Protein AF-A0A8S9GI37-F1 (afdb_monomer_lite)

Radius of gyration: 27.86 Å; chains: 1; bounding box: 77×36×111 Å

Sequence (260 aa):
MAPNIQPLIPFIAFFGVFTSLVLAKTDSQDVSALNDAYKSMNSPSKLNGWSSSGGDPCGDSWDGITCKGSSVTQIKVSGRGLSGSLGYQLANLKSLTYLDVSKNNLNGNLPYQLPENLVYLDGSENDFNGNVPYSVSQMNDLTYLQNLGVGYNAPECADPSAYTLKSDVYSFGVVMLELLTGRMPYDSDRPKAEQSLVRWAKPKLKDMETLEEMVDPGLCGLYAPESVSAFADIVSICVMSEPGLRPPVSNVVEALKRLV

pLDDT: mean 86.29, std 13.49, range [40.69, 98.69]

Organism: Brassica cretica (NCBI:txid69181)

Structure (mmCIF, N/CA/C/O backbone):
data_AF-A0A8S9GI37-F1
#
_entry.id   AF-A0A8S9GI37-F1
#
loop_
_atom_site.group_PDB
_atom_site.id
_atom_site.type_symbol
_atom_site.label_atom_id
_atom_site.label_alt_id
_atom_site.label_comp_id
_atom_site.label_asym_id
_atom_site.label_entity_id
_atom_site.label_seq_id
_atom_site.pdbx_PDB_ins_code
_atom_site.Cartn_x
_atom_site.Cartn_y
_atom_site.Cartn_z
_atom_site.occupancy
_atom_site.B_iso_or_equiv
_atom_site.auth_seq_id
_atom_site.auth_comp_id
_atom_site.auth_asym_id
_atom_site.auth_atom_id
_atom_site.pdbx_PDB_model_num
ATOM 1 N N . MET A 1 1 ? 48.958 19.528 -83.242 1.00 41.66 1 MET A N 1
ATOM 2 C CA . MET A 1 1 ? 48.914 19.474 -81.765 1.00 41.66 1 MET A CA 1
ATOM 3 C C . MET A 1 1 ? 47.509 19.855 -81.332 1.00 41.66 1 MET A C 1
ATOM 5 O O . MET A 1 1 ? 47.143 21.008 -81.490 1.00 41.66 1 MET A O 1
ATOM 9 N N . ALA A 1 2 ? 46.714 18.889 -80.881 1.00 40.69 2 ALA A N 1
ATOM 10 C CA . ALA A 1 2 ? 45.419 19.117 -80.237 1.00 40.69 2 ALA A CA 1
ATOM 11 C C . ALA A 1 2 ? 45.531 18.585 -78.796 1.00 40.69 2 ALA A C 1
ATOM 13 O O . ALA A 1 2 ? 46.152 17.531 -78.624 1.00 40.69 2 ALA A O 1
ATOM 14 N N . PRO A 1 3 ? 45.031 19.291 -77.765 1.00 48.88 3 PRO A N 1
ATOM 15 C CA . PRO A 1 3 ? 45.180 18.839 -76.392 1.00 48.88 3 PRO A CA 1
ATOM 16 C C . PRO A 1 3 ? 44.164 17.739 -76.069 1.00 48.88 3 PRO A C 1
ATOM 18 O O . PRO A 1 3 ? 43.005 17.778 -76.475 1.00 48.88 3 PRO A O 1
ATOM 21 N N . ASN A 1 4 ? 44.655 16.744 -75.340 1.00 42.81 4 ASN A N 1
ATOM 22 C CA . ASN A 1 4 ? 43.942 15.573 -74.860 1.00 42.81 4 ASN A CA 1
ATOM 23 C C . ASN A 1 4 ? 43.105 15.971 -73.629 1.00 42.81 4 ASN A C 1
ATOM 25 O O . ASN A 1 4 ? 43.674 16.387 -72.621 1.00 42.81 4 ASN A O 1
ATOM 29 N N . ILE A 1 5 ? 41.774 15.888 -73.712 1.00 53.41 5 ILE A N 1
ATOM 30 C CA . ILE A 1 5 ? 40.866 16.137 -72.582 1.00 53.41 5 ILE A CA 1
ATOM 31 C C . ILE A 1 5 ? 40.344 14.776 -72.113 1.00 53.41 5 ILE A C 1
ATOM 33 O O . ILE A 1 5 ? 39.518 14.162 -72.786 1.00 53.41 5 ILE A O 1
ATOM 37 N N . GLN A 1 6 ? 40.829 14.290 -70.968 1.00 51.88 6 GLN A N 1
ATOM 38 C CA . GLN A 1 6 ? 40.215 13.149 -70.279 1.00 51.88 6 GLN A CA 1
ATOM 39 C C . GLN A 1 6 ? 38.928 13.602 -69.568 1.00 51.88 6 GLN A C 1
ATOM 41 O O . GLN A 1 6 ? 38.946 14.646 -68.910 1.00 51.88 6 GLN A O 1
ATOM 46 N N . PRO A 1 7 ? 37.823 12.838 -69.634 1.00 49.16 7 PRO A N 1
ATOM 47 C CA . PRO A 1 7 ? 36.635 13.146 -68.856 1.00 49.16 7 PRO A CA 1
ATOM 48 C C . PRO A 1 7 ? 36.837 12.698 -67.401 1.00 49.16 7 PRO A C 1
ATOM 50 O O . PRO A 1 7 ? 37.136 11.537 -67.123 1.00 49.16 7 PRO A O 1
ATOM 53 N N . LEU A 1 8 ? 36.662 13.628 -66.463 1.00 52.38 8 LEU A N 1
ATOM 54 C CA . LEU A 1 8 ? 36.519 13.335 -65.037 1.00 52.38 8 LEU A CA 1
ATOM 55 C C . LEU A 1 8 ? 35.159 12.658 -64.813 1.00 52.38 8 LEU A C 1
ATOM 57 O O . LEU A 1 8 ? 34.117 13.289 -64.978 1.00 52.38 8 LEU A O 1
ATOM 61 N N . ILE A 1 9 ? 35.163 11.376 -64.447 1.00 55.88 9 ILE A N 1
ATOM 62 C CA . ILE A 1 9 ? 33.965 10.670 -63.975 1.00 55.88 9 ILE A CA 1
ATOM 63 C C . ILE A 1 9 ? 33.692 11.142 -62.537 1.00 55.88 9 ILE A C 1
ATOM 65 O O . ILE A 1 9 ? 34.570 10.972 -61.686 1.00 55.88 9 ILE A O 1
ATOM 69 N N . PRO A 1 10 ? 32.520 11.719 -62.213 1.00 50.12 10 PRO A N 1
ATOM 70 C CA . PRO A 1 10 ? 32.206 12.055 -60.835 1.00 50.12 10 PRO A CA 1
ATOM 71 C C . PRO A 1 10 ? 31.893 10.761 -60.076 1.00 50.12 10 PRO A C 1
ATOM 73 O O . PRO A 1 10 ? 30.918 10.069 -60.368 1.00 50.12 10 PRO A O 1
ATOM 76 N N . PHE A 1 11 ? 32.725 10.425 -59.090 1.00 53.53 11 PHE A N 1
ATOM 77 C CA . PHE A 1 11 ? 32.394 9.424 -58.078 1.00 53.53 11 PHE A CA 1
ATOM 78 C C . PHE A 1 11 ? 31.250 9.978 -57.218 1.00 53.53 11 PHE A C 1
ATOM 80 O O . PHE A 1 11 ? 31.473 10.723 -56.267 1.00 53.53 11 PHE A O 1
ATOM 87 N N . ILE A 1 12 ? 30.007 9.643 -57.563 1.00 61.94 12 ILE A N 1
ATOM 88 C CA . ILE A 1 12 ? 28.866 9.875 -56.677 1.00 61.94 12 ILE A CA 1
ATOM 89 C C . ILE A 1 12 ? 28.929 8.794 -55.595 1.00 61.94 12 ILE A C 1
ATOM 91 O O . ILE A 1 12 ? 28.513 7.656 -55.806 1.00 61.94 12 ILE A O 1
ATOM 95 N N . ALA A 1 13 ? 29.496 9.138 -54.438 1.00 58.31 13 ALA A N 1
ATOM 96 C CA . ALA A 1 13 ? 29.418 8.307 -53.246 1.00 58.31 13 ALA A CA 1
ATOM 97 C C . ALA A 1 13 ? 27.976 8.346 -52.719 1.00 58.31 13 ALA A C 1
ATOM 99 O O . ALA A 1 13 ? 27.543 9.330 -52.121 1.00 58.31 13 ALA A O 1
ATOM 100 N N . PHE A 1 14 ? 27.216 7.281 -52.969 1.00 53.50 14 PHE A N 1
ATOM 101 C CA . PHE A 1 14 ? 25.889 7.101 -52.391 1.00 53.50 14 PHE A CA 1
ATOM 102 C C . PHE A 1 14 ? 26.063 6.724 -50.912 1.00 53.50 14 PHE A C 1
ATOM 104 O O . PHE A 1 14 ? 26.218 5.552 -50.571 1.00 53.50 14 PHE A O 1
ATOM 111 N N . PHE A 1 15 ? 26.092 7.719 -50.022 1.00 57.38 15 PHE A N 1
ATOM 112 C CA . PHE A 1 15 ? 25.959 7.482 -48.584 1.00 57.38 15 PHE A CA 1
ATOM 113 C C . PHE A 1 15 ? 24.512 7.063 -48.309 1.00 57.38 15 PHE A C 1
ATOM 115 O O . PHE A 1 15 ? 23.646 7.885 -48.019 1.00 57.38 15 PHE A O 1
ATOM 122 N N . GLY A 1 16 ? 24.236 5.767 -48.452 1.00 56.97 16 GLY A N 1
ATOM 123 C CA . GLY A 1 16 ? 23.005 5.178 -47.949 1.00 56.97 16 GLY A CA 1
ATOM 124 C C . GLY A 1 16 ? 22.978 5.343 -46.435 1.00 56.97 16 GLY A C 1
ATOM 125 O O . GLY A 1 16 ? 23.713 4.662 -45.723 1.00 56.97 16 GLY A O 1
ATOM 126 N N . VAL A 1 17 ? 22.151 6.262 -45.937 1.00 59.75 17 VAL A N 1
ATOM 127 C CA . VAL A 1 17 ? 21.817 6.315 -44.515 1.00 59.75 17 VAL A CA 1
ATOM 128 C C . VAL A 1 17 ? 20.948 5.091 -44.238 1.00 59.75 17 VAL A C 1
ATOM 130 O O . VAL A 1 17 ? 19.737 5.112 -44.441 1.00 59.75 17 VAL A O 1
ATOM 133 N N . PHE A 1 18 ? 21.574 3.993 -43.816 1.00 52.00 18 PHE A N 1
ATOM 134 C CA . PHE A 1 18 ? 20.861 2.896 -43.175 1.00 52.00 18 PHE A CA 1
ATOM 135 C C . PHE A 1 18 ? 20.389 3.406 -41.813 1.00 52.00 18 PHE A C 1
ATOM 137 O O . PHE A 1 18 ? 21.076 3.253 -40.807 1.00 52.00 18 PHE A O 1
ATOM 144 N N . THR A 1 19 ? 19.221 4.046 -41.764 1.00 53.03 19 THR A N 1
ATOM 145 C CA . THR A 1 19 ? 18.502 4.172 -40.499 1.00 53.03 19 THR A CA 1
ATOM 146 C C . THR A 1 19 ? 18.005 2.775 -40.158 1.00 53.03 19 THR A C 1
ATOM 148 O O . THR A 1 19 ? 16.965 2.339 -40.655 1.00 53.03 19 THR A O 1
ATOM 151 N N . SER A 1 20 ? 18.766 2.026 -39.362 1.00 55.38 20 SER A N 1
ATOM 152 C CA . SER A 1 20 ? 18.218 0.858 -38.686 1.00 55.38 20 SER A CA 1
ATOM 153 C C . SER A 1 20 ? 17.064 1.357 -37.819 1.00 55.38 20 SER A C 1
ATOM 155 O O . SER A 1 20 ? 17.289 2.014 -36.803 1.00 55.38 20 SER A O 1
ATOM 157 N N . LEU A 1 21 ? 15.828 1.105 -38.252 1.00 54.00 21 LEU A N 1
ATOM 158 C CA . LEU A 1 21 ? 14.656 1.231 -37.398 1.00 54.00 21 LEU A CA 1
ATOM 159 C C . LEU A 1 21 ? 14.813 0.180 -36.301 1.00 54.00 21 LEU A C 1
ATOM 161 O O . LEU A 1 21 ? 14.501 -0.992 -36.500 1.00 54.00 21 LEU A O 1
ATOM 165 N N . VAL A 1 22 ? 15.369 0.592 -35.165 1.00 59.69 22 VAL A N 1
ATOM 166 C CA . VAL A 1 22 ? 15.309 -0.197 -33.940 1.00 59.69 22 VAL A CA 1
ATOM 167 C C . VAL A 1 22 ? 13.863 -0.090 -33.473 1.00 59.69 22 VAL A C 1
ATOM 169 O O . VAL A 1 22 ? 13.461 0.933 -32.922 1.00 59.69 22 VAL A O 1
ATOM 172 N N . LEU A 1 23 ? 13.039 -1.091 -33.792 1.00 69.12 23 LEU A N 1
ATOM 173 C CA . LEU A 1 23 ? 11.717 -1.186 -33.183 1.00 69.12 23 LEU A CA 1
ATOM 174 C C . LEU A 1 23 ? 11.910 -1.485 -31.698 1.00 69.12 23 LEU A C 1
ATOM 176 O O . LEU A 1 23 ? 12.546 -2.480 -31.354 1.00 69.12 23 LEU A O 1
ATOM 180 N N . ALA A 1 24 ? 11.351 -0.630 -30.842 1.00 79.56 24 ALA A N 1
ATOM 181 C CA . ALA A 1 24 ? 11.254 -0.918 -29.420 1.00 79.56 24 ALA A CA 1
ATOM 182 C C . ALA A 1 24 ? 10.387 -2.168 -29.232 1.00 79.56 24 ALA A C 1
ATOM 184 O O . ALA A 1 24 ? 9.292 -2.271 -29.790 1.00 79.56 24 ALA A O 1
ATOM 185 N N . LYS A 1 25 ? 10.899 -3.133 -28.474 1.00 91.94 25 LYS A N 1
ATOM 186 C CA . LYS A 1 25 ? 10.200 -4.372 -28.145 1.00 91.94 25 LYS A CA 1
ATOM 187 C C . LYS A 1 25 ? 9.084 -4.129 -27.134 1.00 91.94 25 LYS A C 1
ATOM 189 O O . LYS A 1 25 ? 8.073 -4.821 -27.190 1.00 91.94 25 LYS A O 1
ATOM 194 N N . THR A 1 26 ? 9.275 -3.193 -2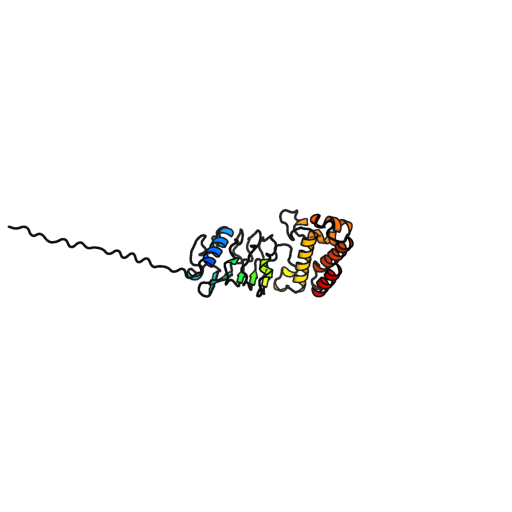6.211 1.00 96.75 26 THR A N 1
ATOM 195 C CA . THR A 1 26 ? 8.327 -2.888 -25.130 1.00 96.75 26 THR A CA 1
ATOM 196 C C . THR A 1 26 ? 7.165 -2.020 -25.607 1.00 96.75 26 THR A C 1
ATOM 198 O O . THR A 1 26 ? 7.355 -1.110 -26.414 1.00 96.75 26 THR A O 1
ATOM 201 N N . ASP A 1 27 ? 5.966 -2.265 -25.074 1.00 96.94 27 ASP A N 1
ATOM 202 C CA . ASP A 1 27 ? 4.802 -1.408 -25.303 1.00 96.94 27 ASP A CA 1
ATOM 203 C C . ASP A 1 27 ? 5.047 0.029 -24.811 1.00 96.94 27 ASP A C 1
ATOM 205 O O . ASP A 1 27 ? 5.578 0.263 -23.726 1.00 96.94 27 ASP A O 1
ATOM 209 N N . SER A 1 28 ? 4.634 1.015 -25.608 1.00 96.38 28 SER A N 1
ATOM 210 C CA . SER A 1 28 ? 4.850 2.433 -25.298 1.00 96.38 28 SER A CA 1
ATOM 211 C C . SER A 1 28 ? 4.199 2.903 -23.988 1.00 96.38 28 SER A C 1
ATOM 213 O O . SER A 1 28 ? 4.738 3.799 -23.335 1.00 96.38 28 SER A O 1
ATOM 215 N N . GLN A 1 29 ? 3.071 2.309 -23.580 1.00 97.31 29 GLN A N 1
ATOM 216 C CA . GLN A 1 29 ? 2.411 2.634 -22.314 1.00 97.31 29 GLN A CA 1
ATOM 217 C C . GLN A 1 29 ? 3.220 2.116 -21.126 1.00 97.31 29 GLN A C 1
ATOM 219 O O . GLN A 1 29 ? 3.383 2.839 -20.140 1.00 97.31 29 GLN A O 1
ATOM 224 N N . ASP A 1 30 ? 3.799 0.920 -21.257 1.00 98.19 30 ASP A N 1
ATOM 225 C CA . ASP A 1 30 ? 4.681 0.343 -20.245 1.00 98.19 30 ASP A CA 1
ATOM 226 C C . ASP A 1 30 ? 5.967 1.168 -20.102 1.00 98.19 30 ASP A C 1
ATOM 228 O O . ASP A 1 30 ? 6.392 1.470 -18.984 1.00 98.19 30 ASP A O 1
ATOM 232 N N . VAL A 1 31 ? 6.548 1.611 -21.226 1.00 98.06 31 VAL A N 1
ATOM 233 C CA . VAL A 1 31 ? 7.710 2.518 -21.234 1.00 98.06 31 VAL A CA 1
ATOM 234 C C . VAL A 1 31 ? 7.383 3.822 -20.504 1.00 98.06 31 VAL A C 1
ATOM 236 O O . VAL A 1 31 ? 8.133 4.231 -19.618 1.00 98.06 31 VAL A O 1
ATOM 239 N N . SER A 1 32 ? 6.250 4.459 -20.824 1.00 97.88 32 SER A N 1
ATOM 240 C CA . SER A 1 32 ? 5.831 5.710 -20.176 1.00 97.88 32 SER A CA 1
ATOM 241 C C . SER A 1 32 ? 5.634 5.536 -18.670 1.00 97.88 32 SER A C 1
ATOM 243 O O . SER A 1 32 ? 6.119 6.358 -17.889 1.00 97.88 32 SER A O 1
ATOM 245 N N . ALA A 1 33 ? 4.979 4.449 -18.252 1.00 98.25 33 ALA A N 1
ATOM 246 C CA . ALA A 1 33 ? 4.746 4.154 -16.843 1.00 98.25 33 ALA A CA 1
ATOM 247 C C . ALA A 1 33 ? 6.054 3.929 -16.072 1.00 98.25 33 ALA A C 1
ATOM 249 O O . ALA A 1 33 ? 6.226 4.466 -14.978 1.00 98.25 33 ALA A O 1
ATOM 250 N N . LEU A 1 34 ? 7.006 3.194 -16.653 1.00 98.38 34 LEU A N 1
ATOM 251 C CA . LEU A 1 34 ? 8.319 2.982 -16.043 1.00 98.38 34 LEU A CA 1
ATOM 252 C C . LEU A 1 34 ? 9.176 4.255 -16.039 1.00 98.38 34 LEU A C 1
ATOM 254 O O . LEU A 1 34 ? 9.892 4.496 -15.068 1.00 98.38 34 LEU A O 1
ATOM 258 N N . ASN A 1 35 ? 9.087 5.105 -17.068 1.00 98.31 35 ASN A N 1
ATOM 259 C CA . ASN A 1 35 ? 9.754 6.408 -17.065 1.00 98.31 35 ASN A CA 1
ATOM 260 C C . ASN A 1 35 ? 9.204 7.324 -15.958 1.00 98.31 35 ASN A C 1
ATOM 262 O O . ASN A 1 35 ? 9.982 8.029 -15.312 1.00 98.31 35 ASN A O 1
ATOM 266 N N . ASP A 1 36 ? 7.882 7.348 -15.759 1.00 98.38 36 ASP A N 1
ATOM 267 C CA . ASP A 1 36 ? 7.228 8.086 -14.671 1.00 98.38 36 ASP A CA 1
ATOM 268 C C . ASP A 1 36 ? 7.707 7.577 -13.307 1.00 98.38 36 ASP A C 1
ATOM 270 O O . ASP A 1 36 ? 8.262 8.351 -12.528 1.00 98.38 36 ASP A O 1
ATOM 274 N N . ALA A 1 37 ? 7.632 6.262 -13.079 1.00 97.81 37 ALA A N 1
ATOM 275 C CA . ALA A 1 37 ? 8.113 5.634 -11.853 1.00 97.81 37 ALA A CA 1
ATOM 276 C C . ALA A 1 37 ? 9.600 5.937 -11.592 1.00 97.81 37 ALA A C 1
ATOM 278 O O . ALA A 1 37 ? 9.974 6.292 -10.475 1.00 97.81 37 ALA A O 1
ATOM 279 N N . TYR A 1 38 ? 10.459 5.873 -12.618 1.00 98.44 38 TYR A N 1
ATOM 280 C CA . TYR A 1 38 ? 11.879 6.215 -12.490 1.00 98.44 38 TYR A CA 1
ATOM 281 C C . TYR A 1 38 ? 12.087 7.651 -12.003 1.00 98.44 38 TYR A C 1
ATOM 283 O O . TYR A 1 38 ? 12.869 7.897 -11.084 1.00 98.44 38 TYR A O 1
ATOM 291 N N . LYS A 1 39 ? 11.372 8.605 -12.613 1.00 98.19 39 LYS A N 1
ATOM 292 C CA . LYS A 1 39 ? 11.434 10.024 -12.247 1.00 98.19 39 LYS A CA 1
ATOM 293 C C . LYS A 1 39 ? 10.940 10.241 -10.818 1.00 98.19 39 LYS A C 1
ATOM 295 O O . LYS A 1 39 ? 11.617 10.921 -10.050 1.00 98.19 39 LYS A O 1
ATOM 300 N N . SER A 1 40 ? 9.823 9.619 -10.449 1.00 97.94 40 SER A N 1
ATOM 301 C CA . SER A 1 40 ? 9.224 9.703 -9.114 1.00 97.94 40 SER A CA 1
ATOM 302 C C . SER A 1 40 ? 10.075 9.073 -8.012 1.00 97.94 40 SER A C 1
ATOM 304 O O . SER A 1 40 ? 10.057 9.565 -6.882 1.00 97.94 40 SER A O 1
ATOM 306 N N . MET A 1 41 ? 10.887 8.066 -8.343 1.00 97.50 41 MET A N 1
ATOM 307 C CA . MET A 1 41 ? 11.888 7.478 -7.444 1.00 97.50 41 MET A CA 1
ATOM 308 C C . MET A 1 41 ? 13.201 8.287 -7.378 1.00 97.50 41 MET A C 1
ATOM 310 O O . MET A 1 41 ? 14.247 7.769 -6.983 1.00 97.50 41 MET A O 1
ATOM 314 N N . ASN A 1 42 ? 13.170 9.559 -7.792 1.00 97.50 42 ASN A N 1
ATOM 315 C CA . ASN A 1 42 ? 14.321 10.461 -7.870 1.00 97.50 42 ASN A CA 1
ATOM 316 C C . ASN A 1 42 ? 15.432 9.991 -8.825 1.00 97.50 42 ASN A C 1
ATOM 318 O O . ASN A 1 42 ? 16.609 10.253 -8.581 1.00 97.50 42 ASN A O 1
ATOM 322 N N . SER A 1 43 ? 15.069 9.322 -9.927 1.00 97.38 43 SER A N 1
ATOM 323 C CA . SER A 1 43 ? 15.998 8.840 -10.968 1.00 97.38 43 SER A CA 1
ATOM 324 C C . SER A 1 43 ? 17.221 8.101 -10.391 1.00 97.38 43 SER A C 1
ATOM 326 O O . SER A 1 43 ? 18.364 8.533 -10.572 1.00 97.38 43 SER A O 1
ATOM 328 N N . PRO A 1 44 ? 17.000 7.018 -9.628 1.00 96.94 44 PRO A N 1
ATOM 329 C CA . PRO A 1 44 ? 18.033 6.414 -8.803 1.00 96.94 44 PRO A CA 1
ATOM 330 C C . PRO A 1 44 ? 19.065 5.676 -9.660 1.00 96.94 44 PRO A C 1
ATOM 332 O O . PRO A 1 44 ? 18.736 4.743 -10.386 1.00 96.94 44 PRO A O 1
ATOM 335 N N . SER A 1 45 ? 20.348 5.996 -9.471 1.00 95.06 45 SER A N 1
ATOM 336 C CA . SER A 1 45 ? 21.463 5.363 -10.199 1.00 95.06 45 SER A CA 1
ATOM 337 C C . SER A 1 45 ? 21.617 3.854 -9.965 1.00 95.06 45 SER A C 1
ATOM 339 O O . SER A 1 45 ? 22.355 3.200 -10.693 1.00 95.06 45 SER A O 1
ATOM 341 N N . LYS A 1 46 ? 20.940 3.291 -8.954 1.00 94.38 46 LYS A N 1
ATOM 342 C CA . LYS A 1 46 ? 20.956 1.850 -8.658 1.00 94.38 46 LYS A CA 1
ATOM 343 C C . LYS A 1 46 ? 20.106 1.026 -9.632 1.00 94.38 46 LYS A C 1
ATOM 345 O O . LYS A 1 46 ? 20.299 -0.181 -9.701 1.00 94.38 46 LYS A O 1
ATOM 350 N N . LEU A 1 47 ? 19.161 1.647 -10.345 1.00 96.56 47 LEU A N 1
ATOM 351 C CA . LEU A 1 47 ? 18.302 0.968 -11.318 1.00 96.56 47 LEU A CA 1
ATOM 352 C C . LEU A 1 47 ? 18.952 1.015 -12.704 1.00 96.56 47 LEU A C 1
ATOM 354 O O . LEU A 1 47 ? 18.676 1.892 -13.520 1.00 96.56 47 LEU A O 1
ATOM 358 N N . ASN A 1 48 ? 19.856 0.071 -12.959 1.00 95.31 48 ASN A N 1
ATOM 359 C CA . ASN A 1 48 ? 20.607 0.031 -14.212 1.00 95.31 48 ASN A CA 1
ATOM 360 C C . ASN A 1 48 ? 19.679 -0.145 -15.425 1.00 95.31 48 ASN A C 1
ATOM 362 O O . ASN A 1 48 ? 18.762 -0.967 -15.419 1.00 95.31 48 ASN A O 1
ATOM 366 N N . GLY A 1 49 ? 19.940 0.628 -16.478 1.00 95.75 49 GLY A N 1
ATOM 367 C CA . GLY A 1 49 ? 19.162 0.619 -17.720 1.00 95.75 49 GLY A CA 1
ATOM 368 C C . GLY A 1 49 ? 17.913 1.499 -17.688 1.00 95.75 49 GLY A C 1
ATOM 369 O O . GLY A 1 49 ? 17.458 1.912 -18.749 1.00 95.75 49 GLY A O 1
ATOM 370 N N . TRP A 1 50 ? 17.399 1.861 -16.509 1.00 97.81 50 TRP A N 1
ATOM 371 C CA . TRP A 1 50 ? 16.217 2.711 -16.417 1.00 97.81 50 TRP A CA 1
ATOM 372 C C . TRP A 1 50 ? 16.497 4.121 -16.951 1.00 97.81 50 TRP A C 1
ATOM 374 O O . TRP A 1 50 ? 17.561 4.702 -16.729 1.00 97.81 50 TRP A O 1
ATOM 384 N N . SER A 1 51 ? 15.510 4.684 -17.648 1.00 96.88 51 SER A N 1
ATOM 385 C CA . SER A 1 51 ? 15.570 6.020 -18.243 1.00 96.88 51 SER A CA 1
ATOM 386 C C . SER A 1 51 ? 14.398 6.884 -17.785 1.00 96.88 51 SER A C 1
ATOM 388 O O . SER A 1 51 ? 13.297 6.394 -17.529 1.00 96.88 51 SER A O 1
ATOM 390 N N . SER A 1 52 ? 14.615 8.199 -17.724 1.00 97.12 52 SER A N 1
ATOM 391 C CA . SER A 1 52 ? 13.567 9.193 -17.460 1.00 97.12 52 SER A CA 1
ATOM 392 C C . SER A 1 52 ? 12.717 9.513 -18.698 1.00 97.12 52 SER A C 1
ATOM 394 O O . SER A 1 52 ? 11.688 10.185 -18.580 1.00 97.12 52 SER A O 1
ATOM 396 N N . SER A 1 53 ? 13.131 9.051 -19.880 1.00 96.44 53 SER A N 1
ATOM 397 C CA . SER A 1 53 ? 12.399 9.200 -21.139 1.00 96.44 53 SER A CA 1
ATOM 398 C C . SER A 1 53 ? 12.813 8.123 -22.143 1.00 96.44 53 SER A C 1
ATOM 400 O O . SER A 1 53 ? 14.005 7.950 -22.412 1.00 96.44 53 SER A O 1
ATOM 402 N N . GLY A 1 54 ? 11.835 7.416 -22.710 1.00 95.06 54 GLY A N 1
ATOM 403 C CA . GLY A 1 54 ? 12.050 6.378 -23.716 1.00 95.06 54 GLY A CA 1
ATOM 404 C C . GLY A 1 54 ? 12.807 5.158 -23.183 1.00 95.06 54 GLY A C 1
ATOM 405 O O . GLY A 1 54 ? 12.743 4.841 -21.992 1.00 95.06 54 GLY A O 1
ATOM 406 N N . GLY A 1 55 ? 13.538 4.504 -24.090 1.00 94.88 55 GLY A N 1
ATOM 407 C CA . GLY A 1 55 ? 14.233 3.233 -23.863 1.00 94.88 55 GLY A CA 1
ATOM 408 C C . GLY A 1 55 ? 13.358 2.016 -24.167 1.00 94.88 55 GLY A C 1
ATOM 409 O O . GLY A 1 55 ? 12.195 2.160 -24.547 1.00 94.88 55 GLY A O 1
ATOM 410 N N . ASP A 1 56 ? 13.929 0.822 -24.017 1.00 96.81 56 ASP A N 1
ATOM 411 C CA . ASP A 1 56 ? 13.232 -0.435 -24.278 1.00 96.81 56 ASP A CA 1
ATOM 412 C C . ASP A 1 56 ? 13.372 -1.405 -23.087 1.00 96.81 56 ASP A C 1
ATOM 414 O O . ASP A 1 56 ? 14.228 -2.284 -23.114 1.00 96.81 56 ASP A O 1
ATOM 418 N N . PRO A 1 57 ? 12.548 -1.289 -22.028 1.00 97.19 57 PRO A N 1
ATOM 419 C CA . PRO A 1 57 ? 12.654 -2.103 -20.814 1.00 97.19 57 PRO A CA 1
ATOM 420 C C . PRO A 1 57 ? 12.820 -3.616 -21.035 1.00 97.19 57 PRO A C 1
ATOM 422 O O . PRO A 1 57 ? 13.634 -4.261 -20.372 1.00 97.19 57 PRO A O 1
ATOM 425 N N . CYS A 1 58 ? 12.088 -4.181 -21.994 1.00 96.62 58 CYS A N 1
ATOM 426 C CA . CYS A 1 58 ? 12.107 -5.595 -22.365 1.00 96.62 58 CYS A CA 1
ATOM 427 C C . CYS A 1 58 ? 13.197 -5.974 -23.381 1.00 96.62 58 CYS A C 1
ATOM 429 O O . CYS A 1 58 ? 13.508 -7.165 -23.520 1.00 96.62 58 CYS A O 1
ATOM 431 N N . GLY A 1 59 ? 13.698 -5.013 -24.162 1.00 95.44 59 GLY A N 1
ATOM 432 C CA . GLY A 1 59 ? 14.772 -5.209 -25.143 1.00 95.44 59 GLY A CA 1
ATOM 433 C C . GLY A 1 59 ? 16.157 -5.011 -24.530 1.00 95.44 59 GLY A C 1
ATOM 434 O O . GLY A 1 59 ? 17.031 -5.860 -24.688 1.00 95.44 59 GLY A O 1
ATOM 435 N N . ASP A 1 60 ? 16.303 -3.952 -23.740 1.00 95.19 60 ASP A N 1
ATOM 436 C CA . ASP A 1 60 ? 17.528 -3.538 -23.053 1.00 95.19 60 ASP A CA 1
ATOM 437 C C . ASP A 1 60 ? 17.697 -4.211 -21.681 1.00 95.19 60 ASP A C 1
ATOM 439 O O . ASP A 1 60 ? 18.701 -3.996 -21.006 1.00 95.19 60 ASP A O 1
ATOM 443 N N . SER A 1 61 ? 16.734 -5.045 -21.267 1.00 93.88 61 SER A N 1
ATOM 444 C CA . SER A 1 61 ? 16.763 -5.809 -20.010 1.00 93.88 61 SER A CA 1
ATOM 445 C C . SER A 1 61 ? 16.963 -4.922 -18.778 1.00 93.88 61 SER A C 1
ATOM 447 O O . SER A 1 61 ? 17.917 -5.093 -18.016 1.00 93.88 61 SER A O 1
ATOM 449 N N . TRP A 1 62 ? 16.063 -3.955 -18.590 1.00 97.69 62 TRP A N 1
ATOM 450 C CA . TRP A 1 62 ? 16.117 -3.047 -17.443 1.00 97.69 62 TRP A CA 1
ATOM 451 C C . TRP A 1 62 ? 16.131 -3.813 -16.121 1.00 97.69 62 TRP A C 1
ATOM 453 O O . TRP A 1 62 ? 15.393 -4.783 -15.933 1.00 97.69 62 TRP A O 1
ATOM 463 N N . ASP A 1 63 ? 16.960 -3.357 -15.182 1.00 97.69 63 ASP A N 1
ATOM 464 C CA . ASP A 1 63 ? 17.169 -4.062 -13.922 1.00 97.69 63 ASP A CA 1
ATOM 465 C C . ASP A 1 63 ? 15.855 -4.237 -13.142 1.00 97.69 63 ASP A C 1
ATOM 467 O O . ASP A 1 63 ? 15.157 -3.272 -12.821 1.00 97.69 63 ASP A O 1
ATOM 471 N N . GLY A 1 64 ? 15.530 -5.485 -12.804 1.00 97.81 64 GLY A N 1
ATOM 472 C CA . GLY A 1 64 ? 14.305 -5.845 -12.095 1.00 97.81 64 GLY A CA 1
ATOM 473 C C . GLY A 1 64 ? 13.040 -5.906 -12.955 1.00 97.81 64 GLY A C 1
ATOM 474 O O . GLY A 1 64 ? 11.974 -6.139 -12.393 1.00 97.81 64 GLY A O 1
ATOM 475 N N . ILE A 1 65 ? 13.120 -5.723 -14.276 1.00 98.50 65 ILE A N 1
ATOM 476 C CA . ILE A 1 65 ? 11.970 -5.817 -15.185 1.00 98.50 65 ILE A CA 1
ATOM 477 C C . ILE A 1 65 ? 11.923 -7.200 -15.842 1.00 98.50 65 ILE A C 1
ATOM 479 O O . ILE A 1 65 ? 12.906 -7.672 -16.405 1.00 98.50 65 ILE A O 1
ATOM 483 N N . THR A 1 66 ? 10.761 -7.855 -15.798 1.00 98.38 66 THR A N 1
ATOM 484 C CA . THR A 1 66 ? 10.498 -9.100 -16.540 1.00 98.38 66 THR A CA 1
ATOM 485 C C . THR A 1 66 ? 9.320 -8.916 -17.481 1.00 98.38 66 THR A C 1
ATOM 487 O O . THR A 1 66 ? 8.263 -8.425 -17.075 1.00 98.38 66 THR A O 1
ATOM 490 N N . CYS A 1 67 ? 9.471 -9.369 -18.724 1.00 97.94 67 CYS A N 1
ATOM 491 C CA . CYS A 1 67 ? 8.468 -9.197 -19.770 1.00 97.94 67 CYS A CA 1
ATOM 492 C C . CYS A 1 67 ? 7.993 -10.516 -20.377 1.00 97.94 67 CYS A C 1
ATOM 494 O O . CYS A 1 67 ? 8.748 -11.485 -20.476 1.00 97.94 67 CYS A O 1
ATOM 496 N N . LYS A 1 68 ? 6.760 -10.505 -20.890 1.00 97.25 68 LYS A N 1
ATOM 497 C CA . LYS A 1 68 ? 6.206 -11.542 -21.765 1.00 97.25 68 LYS A CA 1
ATOM 498 C C . LYS A 1 68 ? 5.818 -10.895 -23.092 1.00 97.25 68 LYS A C 1
ATOM 500 O O . LYS A 1 68 ? 4.851 -10.144 -23.166 1.00 97.25 68 LYS A O 1
ATOM 505 N N . GLY A 1 69 ? 6.576 -11.187 -24.149 1.00 95.19 69 GLY A N 1
ATOM 506 C CA . GLY A 1 69 ? 6.430 -10.474 -25.420 1.00 95.19 69 GLY A CA 1
ATOM 507 C C . GLY A 1 69 ? 6.853 -9.010 -25.273 1.00 95.19 69 GLY A C 1
ATOM 508 O O . GLY A 1 69 ? 7.988 -8.752 -24.868 1.00 95.19 69 GLY A O 1
ATOM 509 N N . SER A 1 70 ? 5.945 -8.089 -25.600 1.00 96.31 70 SER A N 1
ATOM 510 C CA . SER A 1 70 ? 6.130 -6.638 -25.467 1.00 96.31 70 SER A CA 1
ATOM 511 C C . SER A 1 70 ? 5.663 -6.065 -24.127 1.00 96.31 70 SER A C 1
ATOM 513 O O . SER A 1 70 ? 5.899 -4.890 -23.868 1.00 96.31 70 SER A O 1
ATOM 515 N N . SER A 1 71 ? 5.004 -6.863 -23.281 1.00 98.06 71 SER A N 1
ATOM 516 C CA . SER A 1 71 ? 4.425 -6.371 -22.031 1.00 98.06 71 SER A CA 1
ATOM 517 C C . SER A 1 71 ? 5.299 -6.666 -20.818 1.00 98.06 71 SER A C 1
ATOM 519 O O . SER A 1 71 ? 5.803 -7.784 -20.659 1.00 98.06 71 SER A O 1
ATOM 521 N N . VAL A 1 72 ? 5.397 -5.694 -19.918 1.00 98.50 72 VAL A N 1
ATOM 522 C CA . VAL A 1 72 ? 5.983 -5.830 -18.585 1.00 98.50 72 VAL A CA 1
ATOM 523 C C . VAL A 1 72 ? 5.026 -6.622 -17.698 1.00 98.50 72 VAL A C 1
ATOM 525 O O . VAL A 1 72 ? 3.841 -6.323 -17.590 1.00 98.50 72 VAL A O 1
ATOM 528 N N . THR A 1 73 ? 5.554 -7.665 -17.064 1.00 98.50 73 THR A N 1
ATOM 529 C CA . THR A 1 73 ? 4.781 -8.611 -16.238 1.00 98.50 73 THR A CA 1
ATOM 530 C C . THR A 1 73 ? 5.255 -8.663 -14.794 1.00 98.50 73 THR A C 1
ATOM 532 O O . THR A 1 73 ? 4.455 -8.945 -13.901 1.00 98.50 73 THR A O 1
ATOM 535 N N . GLN A 1 74 ? 6.529 -8.339 -14.543 1.00 98.69 74 GLN A N 1
ATOM 536 C CA . GLN A 1 74 ? 7.062 -8.215 -13.190 1.00 98.69 74 GLN A CA 1
ATOM 537 C C . GLN A 1 74 ? 7.982 -7.007 -13.051 1.00 98.69 74 GLN A C 1
ATOM 539 O O . GLN A 1 74 ? 8.789 -6.727 -13.942 1.00 98.69 74 GLN A O 1
ATOM 544 N N . ILE A 1 75 ? 7.886 -6.357 -11.893 1.00 98.50 75 ILE A N 1
ATOM 545 C CA . ILE A 1 75 ? 8.820 -5.349 -11.398 1.00 98.50 75 ILE A CA 1
ATOM 546 C C . ILE A 1 75 ? 9.324 -5.836 -10.039 1.00 98.50 75 ILE A C 1
ATOM 548 O O . ILE A 1 75 ? 8.542 -5.979 -9.101 1.00 98.50 75 ILE A O 1
ATOM 552 N N . LYS A 1 76 ? 10.629 -6.088 -9.934 1.00 98.25 76 LYS A N 1
ATOM 553 C CA . LYS A 1 76 ? 11.298 -6.532 -8.708 1.00 98.25 76 LYS A CA 1
ATOM 554 C C . LYS A 1 76 ? 12.518 -5.666 -8.424 1.00 98.25 76 LYS A C 1
ATOM 556 O O . LYS A 1 76 ? 13.596 -5.863 -8.992 1.00 98.25 76 LYS A O 1
ATOM 561 N N . VAL A 1 77 ? 12.334 -4.698 -7.533 1.00 97.94 77 VAL A N 1
ATOM 562 C CA . VAL A 1 77 ? 13.333 -3.672 -7.198 1.00 97.94 77 VAL A CA 1
ATOM 563 C C . VAL A 1 77 ? 13.573 -3.544 -5.689 1.00 97.94 77 VAL A C 1
ATOM 565 O O . VAL A 1 77 ? 14.038 -2.512 -5.200 1.00 97.94 77 VAL A O 1
ATOM 568 N N . SER A 1 78 ? 13.269 -4.610 -4.949 1.00 96.38 78 SER A N 1
ATOM 569 C CA . SER A 1 78 ? 13.404 -4.687 -3.496 1.00 96.38 78 SER A CA 1
ATOM 570 C C . SER A 1 78 ? 14.842 -4.474 -3.007 1.00 96.38 78 SER A C 1
ATOM 572 O O . SER A 1 78 ? 15.775 -4.987 -3.630 1.00 96.38 78 SER A O 1
ATOM 574 N N . GLY A 1 79 ? 15.042 -3.828 -1.855 1.00 94.88 79 GLY A N 1
ATOM 575 C CA . GLY A 1 79 ? 16.348 -3.820 -1.175 1.00 94.88 79 GLY A CA 1
ATOM 576 C C . GLY A 1 79 ? 17.413 -2.923 -1.813 1.00 94.88 79 GLY A C 1
ATOM 577 O O . GLY A 1 79 ? 18.605 -3.170 -1.639 1.00 94.88 79 GLY A O 1
ATOM 578 N N . ARG A 1 80 ? 17.017 -1.907 -2.589 1.00 96.94 80 ARG A N 1
ATOM 579 C CA . ARG A 1 80 ? 17.934 -1.056 -3.378 1.00 96.94 80 ARG A CA 1
ATOM 580 C C . ARG A 1 80 ? 18.130 0.345 -2.791 1.00 96.94 80 ARG A C 1
ATOM 582 O O . ARG A 1 80 ? 18.814 1.180 -3.390 1.00 96.94 80 ARG A O 1
ATOM 589 N N . GLY A 1 81 ? 17.549 0.619 -1.621 1.00 95.31 81 GLY A N 1
ATOM 590 C CA . GLY A 1 81 ? 17.582 1.935 -0.985 1.00 95.31 81 GLY A CA 1
ATOM 591 C C . GLY A 1 81 ? 17.039 3.033 -1.904 1.00 95.31 81 GLY A C 1
ATOM 592 O O . GLY A 1 81 ? 17.653 4.101 -2.015 1.00 95.31 81 GLY A O 1
ATOM 593 N N . LEU A 1 82 ? 15.960 2.729 -2.634 1.00 97.12 82 LEU A N 1
ATOM 594 C CA . LEU A 1 82 ? 15.216 3.685 -3.462 1.00 97.12 82 LEU A CA 1
ATOM 595 C C . LEU A 1 82 ? 14.496 4.694 -2.558 1.00 97.12 82 LEU A C 1
ATOM 597 O O . LEU A 1 82 ? 14.218 4.379 -1.407 1.00 97.12 82 LEU A O 1
ATOM 601 N N . SER A 1 83 ? 14.220 5.902 -3.045 1.00 95.94 83 SER A N 1
ATOM 602 C CA . SER A 1 83 ? 13.515 6.945 -2.285 1.00 95.94 83 SER A CA 1
ATOM 603 C C . SER A 1 83 ? 12.599 7.758 -3.193 1.00 95.94 83 SER A C 1
ATOM 605 O O . SER A 1 83 ? 12.711 7.667 -4.411 1.00 95.94 83 SER A O 1
ATOM 607 N N . GLY A 1 84 ? 11.708 8.569 -2.624 1.00 95.38 84 GLY A N 1
ATOM 608 C CA . GLY A 1 84 ? 10.660 9.253 -3.391 1.00 95.38 84 GLY A CA 1
ATOM 609 C C . GLY A 1 84 ? 9.388 8.413 -3.440 1.00 95.38 84 GLY A C 1
ATOM 610 O O . GLY A 1 84 ? 9.080 7.736 -2.466 1.00 95.38 84 GLY A O 1
ATOM 611 N N . SER A 1 85 ? 8.656 8.441 -4.553 1.00 94.06 85 SER A N 1
ATOM 612 C CA . SER A 1 85 ? 7.356 7.763 -4.696 1.00 94.06 85 SER A CA 1
ATOM 613 C C . SER A 1 85 ? 7.307 6.849 -5.925 1.00 94.06 85 SER A C 1
ATOM 615 O O . SER A 1 85 ? 8.224 6.836 -6.743 1.00 94.06 85 SER A O 1
ATOM 617 N N . LEU A 1 86 ? 6.221 6.084 -6.069 1.00 93.00 86 LEU A N 1
ATOM 618 C CA . LEU A 1 86 ? 6.034 5.119 -7.161 1.00 93.00 86 LEU A CA 1
ATOM 619 C C . LEU A 1 86 ? 5.555 5.726 -8.494 1.00 93.00 86 LEU A C 1
ATOM 621 O O . LEU A 1 86 ? 5.474 5.007 -9.489 1.00 93.00 86 LEU A O 1
ATOM 625 N N . GLY A 1 87 ? 5.247 7.025 -8.531 1.00 93.75 87 GLY A N 1
ATOM 626 C CA . GLY A 1 87 ? 4.621 7.671 -9.692 1.00 93.75 87 GLY A CA 1
ATOM 627 C C . GLY A 1 87 ? 3.117 7.417 -9.770 1.00 93.75 87 GLY A C 1
ATOM 628 O O . GLY A 1 87 ? 2.543 6.760 -8.911 1.00 93.75 87 GLY A O 1
ATOM 629 N N . TYR A 1 88 ? 2.444 7.973 -10.771 1.00 94.06 88 TYR A N 1
ATOM 630 C CA . TYR A 1 88 ? 0.979 7.904 -10.899 1.00 94.06 88 TYR A CA 1
ATOM 631 C C . TYR A 1 88 ? 0.522 7.067 -12.098 1.00 94.06 88 TYR A C 1
ATOM 633 O O . TYR A 1 88 ? -0.664 6.770 -12.216 1.00 94.06 88 TYR A O 1
ATOM 641 N N . GLN A 1 89 ? 1.443 6.659 -12.977 1.00 96.19 89 GLN A N 1
ATOM 642 C CA . GLN A 1 89 ? 1.113 5.931 -14.207 1.00 96.19 89 GLN A CA 1
ATOM 643 C C . GLN A 1 89 ? 1.170 4.400 -14.093 1.00 96.19 89 GLN A C 1
ATOM 645 O O . GLN A 1 89 ? 0.974 3.718 -15.097 1.00 96.19 89 GLN A O 1
ATOM 650 N N . LEU A 1 90 ? 1.401 3.826 -12.904 1.00 94.94 90 LEU A N 1
ATOM 651 C CA . LEU A 1 90 ? 1.531 2.366 -12.751 1.00 94.94 90 LEU A CA 1
ATOM 652 C C . LEU A 1 90 ? 0.294 1.581 -13.222 1.00 94.94 90 LEU A C 1
ATOM 654 O O . LEU A 1 90 ? 0.437 0.451 -13.682 1.00 94.94 90 LEU A O 1
ATOM 658 N N . ALA A 1 91 ? -0.902 2.175 -13.180 1.00 95.25 91 ALA A N 1
ATOM 659 C CA . ALA A 1 91 ? -2.130 1.564 -13.697 1.00 95.25 91 ALA A CA 1
ATOM 660 C C . ALA A 1 91 ? -2.111 1.263 -15.210 1.00 95.25 91 ALA A C 1
ATOM 662 O O . ALA A 1 91 ? -2.946 0.490 -15.691 1.00 95.25 91 ALA A O 1
ATOM 663 N N . ASN A 1 92 ? -1.180 1.865 -15.959 1.00 96.69 92 ASN A N 1
ATOM 664 C CA . ASN A 1 92 ? -1.005 1.618 -17.390 1.00 96.69 92 ASN A CA 1
ATOM 665 C C . ASN A 1 92 ? -0.317 0.279 -17.678 1.00 96.69 92 ASN A C 1
ATOM 667 O O . ASN A 1 92 ? -0.435 -0.221 -18.790 1.00 96.69 92 ASN A O 1
ATOM 671 N N . LEU A 1 93 ? 0.352 -0.325 -16.689 1.00 97.56 93 LEU A N 1
ATOM 672 C CA . LEU A 1 93 ? 1.027 -1.614 -16.831 1.00 97.56 93 LEU A CA 1
ATOM 673 C C . LEU A 1 93 ? 0.002 -2.759 -16.803 1.00 97.56 93 LEU A C 1
ATOM 675 O O . LEU A 1 93 ? -0.116 -3.497 -15.824 1.00 97.56 93 LEU A O 1
ATOM 679 N N . LYS A 1 94 ? -0.783 -2.892 -17.877 1.00 96.44 94 LYS A N 1
ATOM 680 C CA . LYS A 1 94 ? -1.961 -3.776 -17.935 1.00 96.44 94 LYS A CA 1
ATOM 681 C C . LYS A 1 94 ? -1.646 -5.256 -17.764 1.00 96.44 94 LYS A C 1
ATOM 683 O O . LYS A 1 94 ? -2.509 -6.003 -17.320 1.00 96.44 94 LYS A O 1
ATOM 688 N N . SER A 1 95 ? -0.425 -5.677 -18.066 1.00 98.00 95 SER A N 1
ATOM 689 C CA . SER A 1 95 ? 0.004 -7.072 -17.919 1.00 98.00 95 SER A CA 1
ATOM 690 C C . SER A 1 95 ? 0.793 -7.333 -16.633 1.00 98.00 95 SER A C 1
ATOM 692 O O . SER A 1 95 ? 1.288 -8.447 -16.452 1.00 98.00 95 SER A O 1
ATOM 694 N N . LEU A 1 96 ? 0.950 -6.336 -15.753 1.00 98.12 96 LEU A N 1
ATOM 695 C CA . LEU A 1 96 ? 1.740 -6.479 -14.535 1.00 98.12 96 LEU A CA 1
ATOM 696 C C . LEU A 1 96 ? 1.002 -7.335 -13.509 1.00 98.12 96 LEU A C 1
ATOM 698 O O . LEU A 1 96 ? -0.058 -6.954 -13.020 1.00 98.12 96 LEU A O 1
ATOM 702 N N . THR A 1 97 ? 1.613 -8.459 -13.143 1.00 97.81 97 THR A N 1
ATOM 703 C CA . THR A 1 97 ? 1.070 -9.389 -12.145 1.00 97.81 97 THR A CA 1
ATOM 704 C C . THR A 1 97 ? 1.885 -9.412 -10.855 1.00 97.81 97 THR A C 1
ATOM 706 O O . THR A 1 97 ? 1.391 -9.882 -9.834 1.00 97.81 97 THR A O 1
ATOM 709 N N . TYR A 1 98 ? 3.135 -8.938 -10.883 1.00 97.94 98 TYR A N 1
ATOM 710 C CA . TYR A 1 98 ? 4.054 -8.987 -9.744 1.00 97.94 98 TYR A CA 1
ATOM 711 C C . TYR A 1 98 ? 4.765 -7.645 -9.559 1.00 97.94 98 TYR A C 1
ATOM 713 O O . TYR A 1 98 ? 5.529 -7.219 -10.430 1.00 97.94 98 TYR A O 1
ATOM 721 N N . LEU A 1 99 ? 4.547 -6.998 -8.416 1.00 96.69 99 LEU A N 1
ATOM 722 C CA . LEU A 1 99 ? 5.210 -5.755 -8.034 1.00 96.69 99 LEU A CA 1
ATOM 723 C C . LEU A 1 99 ? 5.834 -5.902 -6.645 1.00 96.69 99 LEU A C 1
ATOM 725 O O . LEU A 1 99 ? 5.123 -6.019 -5.653 1.00 96.69 99 LEU A O 1
ATOM 729 N N . ASP A 1 100 ? 7.162 -5.869 -6.588 1.00 95.88 100 ASP A N 1
ATOM 730 C CA . ASP A 1 100 ? 7.942 -5.929 -5.352 1.00 95.88 100 ASP A CA 1
ATOM 731 C C . ASP A 1 100 ? 8.914 -4.747 -5.282 1.00 95.88 100 ASP A C 1
ATOM 733 O O . ASP A 1 100 ? 9.926 -4.683 -5.992 1.00 95.88 100 ASP A O 1
ATOM 737 N N . VAL A 1 101 ? 8.568 -3.796 -4.419 1.00 95.38 101 VAL A N 1
ATOM 738 C CA . VAL A 1 101 ? 9.332 -2.577 -4.118 1.00 95.38 101 VAL A CA 1
ATOM 739 C C . VAL A 1 101 ? 9.770 -2.545 -2.652 1.00 95.38 101 VAL A C 1
ATOM 741 O O . VAL A 1 101 ? 10.183 -1.493 -2.157 1.00 95.38 101 VAL A O 1
ATOM 744 N N . SER A 1 102 ? 9.685 -3.683 -1.958 1.00 91.25 102 SER A N 1
ATOM 745 C CA . SER A 1 102 ? 9.939 -3.807 -0.522 1.00 91.25 102 SER A CA 1
ATOM 746 C C . SER A 1 102 ? 11.374 -3.435 -0.121 1.00 91.25 102 SER A C 1
ATOM 748 O O . SER A 1 102 ? 12.283 -3.406 -0.955 1.00 91.25 102 SER A O 1
ATOM 750 N N . LYS A 1 103 ? 11.626 -3.160 1.162 1.00 88.50 103 LYS A N 1
ATOM 751 C CA . LYS A 1 103 ? 12.984 -2.895 1.694 1.00 88.50 103 LYS A CA 1
ATOM 752 C C . LYS A 1 103 ? 13.669 -1.698 1.024 1.00 88.50 103 LYS A C 1
ATOM 754 O O . LYS A 1 103 ? 14.836 -1.761 0.627 1.00 88.50 103 LYS A O 1
ATOM 759 N N . ASN A 1 104 ? 12.933 -0.611 0.844 1.00 94.62 104 ASN A N 1
ATOM 760 C CA . ASN A 1 104 ? 13.434 0.642 0.286 1.00 94.62 104 ASN A CA 1
ATOM 761 C C . ASN A 1 104 ? 13.074 1.806 1.232 1.00 94.62 104 ASN A C 1
ATOM 763 O O . ASN A 1 104 ? 12.557 1.596 2.319 1.00 94.62 104 ASN A O 1
ATOM 767 N N . ASN A 1 105 ? 13.392 3.041 0.851 1.00 93.12 105 ASN A N 1
ATOM 768 C CA . ASN A 1 105 ? 13.026 4.259 1.586 1.00 93.12 105 ASN A CA 1
ATOM 769 C C . ASN A 1 105 ? 11.966 5.058 0.797 1.00 93.12 105 ASN A C 1
ATOM 771 O O . ASN A 1 105 ? 12.033 6.290 0.708 1.00 93.12 105 ASN A O 1
ATOM 775 N N . LEU A 1 106 ? 11.065 4.361 0.091 1.00 92.56 106 LEU A N 1
ATOM 776 C CA . LEU A 1 106 ? 9.974 4.996 -0.652 1.00 92.56 106 LEU A CA 1
ATOM 777 C C . LEU A 1 106 ? 8.953 5.547 0.340 1.00 92.56 106 LEU A C 1
ATOM 779 O O . LEU A 1 106 ? 8.684 4.922 1.357 1.00 92.56 106 LEU A O 1
ATOM 783 N N . ASN A 1 107 ? 8.388 6.711 0.048 1.00 87.62 107 ASN A N 1
ATOM 784 C CA . ASN A 1 107 ? 7.507 7.441 0.947 1.00 87.62 107 ASN A CA 1
ATOM 785 C C . ASN A 1 107 ? 6.281 8.007 0.220 1.00 87.62 107 ASN A C 1
ATOM 787 O O . ASN A 1 107 ? 6.098 7.833 -0.989 1.00 87.62 107 ASN A O 1
ATOM 791 N N . GLY A 1 108 ? 5.427 8.678 0.992 1.00 83.31 108 GLY A N 1
ATOM 792 C CA . GLY A 1 108 ? 4.156 9.202 0.516 1.00 83.31 108 GLY A CA 1
ATOM 793 C C . GLY A 1 108 ? 3.101 8.106 0.380 1.00 83.31 108 GLY A C 1
ATOM 794 O O . GLY A 1 108 ? 3.173 7.047 1.010 1.00 83.31 108 GLY A O 1
ATOM 795 N N . ASN A 1 109 ? 2.108 8.369 -0.463 1.00 83.56 109 ASN A N 1
ATOM 796 C CA . ASN A 1 109 ? 0.992 7.457 -0.667 1.00 83.56 109 ASN A CA 1
ATOM 797 C C . ASN A 1 109 ? 1.307 6.446 -1.770 1.00 83.56 109 ASN A C 1
ATOM 799 O O . ASN A 1 109 ? 1.968 6.76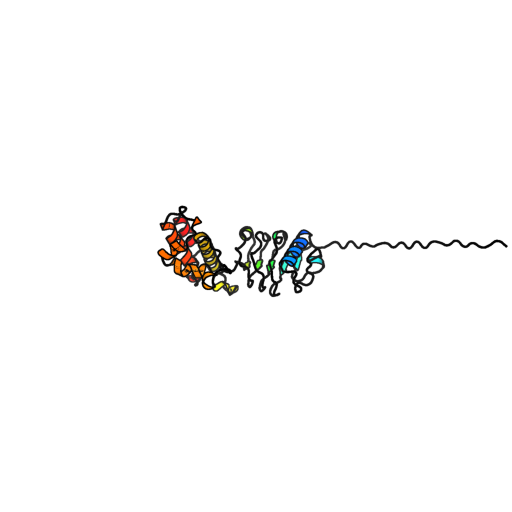6 -2.763 1.00 83.56 109 ASN A O 1
ATOM 803 N N . LEU A 1 110 ? 0.733 5.249 -1.646 1.00 84.50 110 LEU A N 1
ATOM 804 C CA . LEU A 1 110 ? 0.542 4.398 -2.811 1.00 84.50 110 LEU A CA 1
ATOM 805 C C . LEU A 1 110 ? -0.286 5.146 -3.877 1.00 84.50 110 LEU A C 1
ATOM 807 O O . LEU A 1 110 ? -1.199 5.902 -3.525 1.00 84.50 110 LEU A O 1
ATOM 811 N N . PRO A 1 111 ? -0.017 4.938 -5.177 1.00 87.56 111 PRO A N 1
ATOM 812 C CA . PRO A 1 111 ? -0.794 5.563 -6.243 1.00 87.56 111 PRO A CA 1
ATOM 813 C C . PRO A 1 111 ? -2.268 5.158 -6.155 1.00 87.56 111 PRO A C 1
ATOM 815 O O . PRO A 1 111 ? -2.580 3.990 -5.933 1.00 87.56 111 PRO A O 1
ATOM 818 N N . TYR A 1 112 ? -3.185 6.109 -6.365 1.00 80.56 112 TYR A N 1
ATOM 819 C CA . TYR A 1 112 ? -4.631 5.862 -6.243 1.00 80.56 112 TYR A CA 1
ATOM 820 C C . TYR A 1 112 ? -5.120 4.739 -7.176 1.00 80.56 112 TYR A C 1
ATOM 822 O O . TYR A 1 112 ? -6.009 3.959 -6.825 1.00 80.56 112 TYR A O 1
ATOM 830 N N . GLN A 1 113 ? -4.507 4.628 -8.356 1.00 88.00 113 GLN A N 1
ATOM 831 C CA . GLN A 1 113 ? -4.744 3.553 -9.311 1.00 88.00 113 GLN A CA 1
ATOM 832 C C . GLN A 1 113 ? -3.483 2.700 -9.443 1.00 88.00 113 GLN A C 1
ATOM 834 O O . GLN A 1 113 ? -2.469 3.135 -9.992 1.00 88.00 113 GLN A O 1
ATOM 839 N N . LEU A 1 114 ? -3.570 1.477 -8.935 1.00 91.31 114 LEU A N 1
ATOM 840 C CA . LEU A 1 114 ? -2.597 0.419 -9.161 1.00 91.31 114 LEU A CA 1
ATOM 841 C C . LEU A 1 114 ? -3.032 -0.457 -10.350 1.00 91.31 114 LEU A C 1
ATOM 843 O O . LEU A 1 114 ? -4.212 -0.449 -10.711 1.00 91.31 114 LEU A O 1
ATOM 847 N N . PRO A 1 115 ? -2.104 -1.201 -10.977 1.00 93.94 115 PRO A N 1
ATOM 848 C CA . PRO A 1 115 ? -2.454 -2.128 -12.046 1.00 93.94 115 PRO A CA 1
ATOM 849 C C . PRO A 1 115 ? -3.439 -3.202 -11.562 1.00 93.94 115 PRO A C 1
ATOM 851 O O . PRO A 1 115 ? -3.226 -3.854 -10.546 1.00 93.94 115 PRO A O 1
ATOM 854 N N . GLU A 1 116 ? -4.534 -3.369 -12.303 1.00 92.62 116 GLU A N 1
ATOM 855 C CA . GLU A 1 116 ? -5.710 -4.163 -11.904 1.00 92.62 116 GLU A CA 1
ATOM 856 C C . GLU A 1 116 ? -5.477 -5.681 -11.877 1.00 92.62 116 GLU A C 1
ATOM 858 O O . GLU A 1 116 ? -6.187 -6.403 -11.184 1.00 92.62 116 GLU A O 1
ATOM 863 N N . ASN A 1 117 ? -4.457 -6.157 -12.597 1.00 95.19 117 ASN A N 1
ATOM 864 C CA . ASN A 1 117 ? -4.140 -7.579 -12.754 1.00 95.19 117 ASN A CA 1
ATOM 865 C C . ASN A 1 117 ? -3.041 -8.063 -11.790 1.00 95.19 117 ASN A C 1
ATOM 867 O O . ASN A 1 117 ? -2.424 -9.107 -12.019 1.00 95.19 117 ASN A O 1
ATOM 871 N N . LEU A 1 118 ? -2.759 -7.301 -10.727 1.00 93.81 118 LEU A N 1
ATOM 872 C CA . LEU A 1 118 ? -1.773 -7.692 -9.725 1.00 93.81 118 LEU A CA 1
ATOM 873 C C . LEU A 1 118 ? -2.222 -8.950 -8.976 1.00 93.81 118 LEU A C 1
ATOM 875 O O . LEU A 1 118 ? -3.309 -9.015 -8.411 1.00 93.81 118 LEU A O 1
ATOM 879 N N . VAL A 1 119 ? -1.317 -9.923 -8.928 1.00 93.00 119 VAL A N 1
ATOM 880 C CA . VAL A 1 119 ? -1.436 -11.155 -8.139 1.00 93.00 119 VAL A CA 1
ATOM 881 C C . VAL A 1 119 ? -0.595 -11.051 -6.866 1.00 93.00 119 VAL A C 1
ATOM 883 O O . VAL A 1 119 ? -0.968 -11.598 -5.826 1.00 93.00 119 VAL A O 1
ATOM 886 N N . TYR A 1 120 ? 0.528 -10.331 -6.949 1.00 90.50 120 TYR A N 1
ATOM 887 C CA . TYR A 1 120 ? 1.476 -10.104 -5.865 1.00 90.50 120 TYR A CA 1
ATOM 888 C C . TYR A 1 120 ? 1.858 -8.623 -5.800 1.00 90.50 120 TYR A C 1
ATOM 890 O O . TYR A 1 120 ? 2.402 -8.078 -6.765 1.00 90.50 120 TYR A O 1
ATOM 898 N N . LEU A 1 121 ? 1.608 -7.995 -4.652 1.00 90.56 121 LEU A N 1
ATOM 899 C CA . LEU A 1 121 ? 2.021 -6.631 -4.346 1.00 90.56 121 LEU A CA 1
ATOM 900 C C . LEU A 1 121 ? 2.741 -6.580 -2.998 1.00 90.56 121 LEU A C 1
ATOM 902 O O . LEU A 1 121 ? 2.133 -6.809 -1.953 1.00 90.56 121 LEU A O 1
ATOM 906 N N . ASP A 1 122 ? 4.018 -6.212 -3.021 1.00 87.31 122 ASP A N 1
ATOM 907 C CA . ASP A 1 122 ? 4.833 -6.016 -1.827 1.00 87.31 122 ASP A CA 1
ATOM 908 C C . ASP A 1 122 ? 5.488 -4.636 -1.838 1.00 87.31 122 ASP A C 1
ATOM 910 O O . ASP A 1 122 ? 6.350 -4.327 -2.663 1.00 87.31 122 ASP A O 1
ATOM 914 N N . GLY A 1 123 ? 5.047 -3.788 -0.917 1.00 87.69 123 GLY A N 1
ATOM 915 C CA . GLY A 1 123 ? 5.658 -2.496 -0.632 1.00 87.69 123 GLY A CA 1
ATOM 916 C C . GLY A 1 123 ? 6.094 -2.372 0.821 1.00 87.69 123 GLY A C 1
ATOM 917 O O . GLY A 1 123 ? 6.316 -1.255 1.281 1.00 87.69 123 GLY A O 1
ATOM 918 N N . SER A 1 124 ? 6.219 -3.493 1.534 1.00 82.06 124 SER A N 1
ATOM 919 C CA . SER A 1 124 ? 6.641 -3.545 2.933 1.00 82.06 124 SER A CA 1
ATOM 920 C C . SER A 1 124 ? 8.047 -2.971 3.137 1.00 82.06 124 SER A C 1
ATOM 922 O O . SER A 1 124 ? 8.808 -2.783 2.186 1.00 82.06 124 SER A O 1
ATOM 924 N N . GLU A 1 125 ? 8.405 -2.671 4.387 1.00 79.06 125 GLU A N 1
ATOM 925 C CA . GLU A 1 125 ? 9.733 -2.134 4.730 1.00 79.06 125 GLU A CA 1
ATOM 926 C C . GLU A 1 125 ? 10.094 -0.890 3.880 1.00 79.06 125 GLU A C 1
ATOM 928 O O . GLU A 1 125 ? 11.167 -0.812 3.285 1.00 79.06 125 GLU A O 1
ATOM 933 N N . ASN A 1 126 ? 9.142 0.046 3.793 1.00 85.88 126 ASN A N 1
ATOM 934 C CA . ASN A 1 126 ? 9.241 1.388 3.210 1.00 85.88 126 ASN A CA 1
ATOM 935 C C . ASN A 1 126 ? 8.600 2.411 4.167 1.00 85.88 126 ASN A C 1
ATOM 937 O O . ASN A 1 126 ? 7.972 2.039 5.157 1.00 85.88 126 ASN A O 1
ATOM 941 N N . ASP A 1 127 ? 8.685 3.695 3.828 1.00 82.75 127 ASP A N 1
ATOM 942 C CA . ASP A 1 127 ? 8.102 4.824 4.560 1.00 82.75 127 ASP A CA 1
ATOM 943 C C . ASP A 1 127 ? 6.727 5.259 3.992 1.00 82.75 127 ASP A C 1
ATOM 945 O O . ASP A 1 127 ? 6.356 6.436 4.060 1.00 82.75 127 ASP A O 1
ATOM 949 N N . PHE A 1 128 ? 5.958 4.342 3.385 1.00 82.50 128 PHE A N 1
ATOM 950 C CA . PHE A 1 128 ? 4.616 4.649 2.867 1.00 82.50 128 PHE A CA 1
ATOM 951 C C . PHE A 1 128 ? 3.650 5.003 4.008 1.00 82.50 128 PHE A C 1
ATOM 953 O O . PHE A 1 128 ? 3.412 4.198 4.908 1.00 82.50 128 PHE A O 1
ATOM 960 N N . ASN A 1 129 ? 3.047 6.190 3.951 1.00 69.31 129 ASN A N 1
ATOM 961 C CA . ASN A 1 129 ? 2.196 6.742 5.015 1.00 69.31 129 ASN A CA 1
ATOM 962 C C . ASN A 1 129 ? 0.750 7.021 4.568 1.00 69.31 129 ASN A C 1
ATOM 964 O O . ASN A 1 129 ? -0.019 7.619 5.314 1.00 69.31 129 ASN A O 1
ATOM 968 N N . GLY A 1 130 ? 0.381 6.585 3.362 1.00 67.56 130 GLY A N 1
ATOM 969 C CA . GLY A 1 130 ? -0.965 6.735 2.816 1.00 67.56 130 GLY A CA 1
ATOM 970 C C . GLY A 1 130 ? -1.882 5.538 3.042 1.00 67.56 130 GLY A C 1
ATOM 971 O O . GLY A 1 130 ? -1.445 4.436 3.380 1.00 67.56 130 GLY A O 1
ATOM 972 N N . ASN A 1 131 ? -3.165 5.755 2.764 1.00 67.31 131 ASN A N 1
ATOM 973 C CA . ASN A 1 131 ? -4.178 4.705 2.778 1.00 67.31 131 ASN A CA 1
ATOM 974 C C . ASN A 1 131 ? -3.939 3.689 1.656 1.00 67.31 131 ASN A C 1
ATOM 976 O O . ASN A 1 131 ? -3.376 4.003 0.601 1.00 67.31 131 ASN A O 1
ATOM 980 N N . VAL A 1 132 ? -4.445 2.475 1.861 1.00 73.25 132 VAL A N 1
ATOM 981 C CA . VAL A 1 132 ? -4.532 1.473 0.797 1.00 73.25 132 VAL A CA 1
ATOM 982 C C . VAL A 1 132 ? -5.452 2.015 -0.298 1.00 73.25 132 VAL A C 1
ATOM 984 O O . VAL A 1 132 ? -6.592 2.387 -0.004 1.00 73.25 132 VAL A O 1
ATOM 987 N N . PRO A 1 133 ? -5.000 2.092 -1.559 1.00 77.69 133 PRO A N 1
ATOM 988 C CA . PRO A 1 133 ? -5.808 2.672 -2.617 1.00 77.69 133 PRO A CA 1
ATOM 989 C C . PRO A 1 133 ? -7.004 1.768 -2.937 1.00 77.69 133 PRO A C 1
ATOM 991 O O . PRO A 1 133 ? -6.877 0.546 -3.008 1.00 77.69 133 PRO A O 1
ATOM 994 N N . TYR A 1 134 ? -8.167 2.376 -3.198 1.00 76.06 134 TYR A N 1
ATOM 995 C CA . TYR A 1 134 ? -9.413 1.657 -3.514 1.00 76.06 134 TYR A CA 1
ATOM 996 C C . TYR A 1 134 ? -9.263 0.652 -4.666 1.00 76.06 134 TYR A C 1
ATOM 998 O O . TYR A 1 134 ? -9.992 -0.335 -4.710 1.00 76.06 134 TYR A O 1
ATOM 1006 N N . SER A 1 135 ? -8.321 0.883 -5.587 1.00 80.88 135 SER A N 1
ATOM 1007 C CA . SER A 1 135 ? -8.042 0.001 -6.723 1.00 80.88 135 SER A CA 1
ATOM 1008 C C . SER A 1 135 ? -7.666 -1.419 -6.294 1.00 80.88 135 SER A C 1
ATOM 1010 O O . SER A 1 135 ? -7.957 -2.354 -7.031 1.00 80.88 135 SER A O 1
ATOM 1012 N N . VAL A 1 136 ? -7.142 -1.611 -5.078 1.00 81.25 136 VAL A N 1
ATOM 1013 C CA . VAL A 1 136 ? -6.903 -2.941 -4.490 1.00 81.25 136 VAL A CA 1
ATOM 1014 C C . VAL A 1 136 ? -8.195 -3.755 -4.377 1.00 81.25 136 VAL A C 1
ATOM 1016 O O . VAL A 1 136 ? -8.185 -4.951 -4.641 1.00 81.25 136 VAL A O 1
ATOM 1019 N N . SER A 1 137 ? -9.333 -3.117 -4.073 1.00 75.75 137 SER A N 1
ATOM 1020 C CA . SER A 1 137 ? -10.637 -3.803 -3.997 1.00 75.75 137 SER A CA 1
ATOM 1021 C C . SER A 1 137 ? -11.145 -4.326 -5.344 1.00 75.75 137 SER A C 1
ATOM 1023 O O . SER A 1 137 ? -12.092 -5.104 -5.377 1.00 75.75 137 SER A O 1
ATOM 1025 N N . GLN A 1 138 ? -10.551 -3.871 -6.450 1.00 82.25 138 GLN A N 1
ATOM 1026 C CA . GLN A 1 138 ? -10.936 -4.253 -7.808 1.00 82.25 138 GLN A CA 1
ATOM 1027 C C . GLN A 1 138 ? -10.072 -5.400 -8.360 1.00 82.25 138 GLN A C 1
ATOM 1029 O O . GLN A 1 138 ? -10.340 -5.893 -9.454 1.00 82.25 138 GLN A O 1
ATOM 1034 N N . MET A 1 139 ? -9.035 -5.826 -7.629 1.00 87.50 139 MET A N 1
ATOM 1035 C CA . MET A 1 139 ? -8.107 -6.870 -8.065 1.00 87.50 139 MET A CA 1
ATOM 1036 C C . MET A 1 139 ? -8.675 -8.252 -7.722 1.00 87.50 139 MET A C 1
ATOM 1038 O O . MET A 1 139 ? -8.621 -8.689 -6.575 1.00 87.50 139 MET A O 1
ATOM 1042 N N . ASN A 1 140 ? -9.219 -8.948 -8.721 1.00 87.44 140 ASN A N 1
ATOM 1043 C CA . ASN A 1 140 ? -9.873 -10.248 -8.514 1.00 87.44 140 ASN A CA 1
ATOM 1044 C C . ASN A 1 140 ? -8.889 -11.385 -8.190 1.00 87.44 140 ASN A C 1
ATOM 1046 O O . ASN A 1 140 ? -9.262 -12.337 -7.508 1.00 87.44 140 ASN A O 1
ATOM 1050 N N . ASP A 1 141 ? -7.648 -11.276 -8.669 1.00 88.50 141 ASP A N 1
ATOM 1051 C CA . ASP A 1 141 ? -6.633 -12.333 -8.584 1.00 88.50 141 ASP A CA 1
ATOM 1052 C C . ASP A 1 141 ? -5.530 -12.031 -7.551 1.00 88.50 141 ASP A C 1
ATOM 1054 O O . ASP A 1 141 ? -4.512 -12.724 -7.505 1.00 88.50 141 ASP A O 1
ATOM 1058 N N . LEU A 1 142 ? -5.699 -10.994 -6.721 1.00 86.06 142 LEU A N 1
ATOM 1059 C CA . LEU A 1 142 ? -4.698 -10.607 -5.727 1.00 86.06 142 LEU A CA 1
ATOM 1060 C C . LEU A 1 142 ? -4.604 -11.670 -4.626 1.00 86.06 142 LEU A C 1
ATOM 1062 O O . LEU A 1 142 ? -5.533 -11.872 -3.849 1.00 86.06 142 LEU A O 1
ATOM 1066 N N . THR A 1 143 ? -3.456 -12.341 -4.548 1.00 75.00 143 THR A N 1
ATOM 1067 C CA . THR A 1 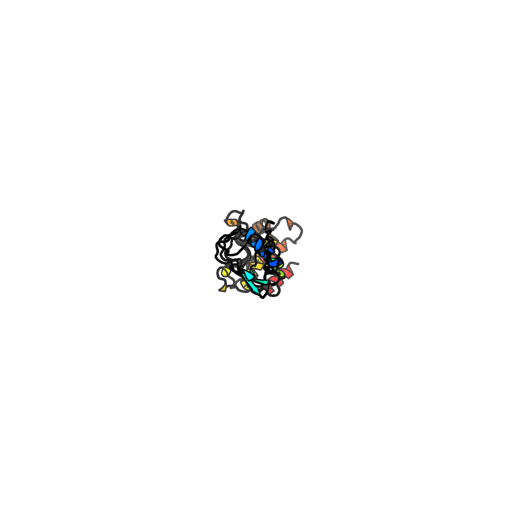143 ? -3.198 -13.417 -3.571 1.00 75.00 143 THR A CA 1
ATOM 1068 C C . THR A 1 143 ? -2.258 -12.995 -2.452 1.00 75.00 143 THR A C 1
ATOM 1070 O O . THR A 1 143 ? -2.262 -13.600 -1.382 1.00 75.00 143 THR A O 1
ATOM 1073 N N . TYR A 1 144 ? -1.452 -11.959 -2.688 1.00 72.75 144 TYR A N 1
ATOM 1074 C CA . TYR A 1 144 ? -0.502 -11.441 -1.719 1.00 72.75 144 TYR A CA 1
ATOM 1075 C C . TYR A 1 144 ? -0.480 -9.917 -1.767 1.00 72.75 144 TYR A C 1
ATOM 1077 O O . TYR A 1 144 ? -0.204 -9.321 -2.811 1.00 72.75 144 TYR A O 1
ATOM 1085 N N . LEU A 1 145 ? -0.739 -9.305 -0.614 1.00 78.62 145 LEU A N 1
ATOM 1086 C CA . LEU A 1 145 ? -0.687 -7.868 -0.407 1.00 78.62 145 LEU A CA 1
ATOM 1087 C C . LEU A 1 145 ? 0.061 -7.577 0.893 1.00 78.62 145 LEU A C 1
ATOM 1089 O O . LEU A 1 145 ? -0.481 -7.756 1.980 1.00 78.62 145 LEU A O 1
ATOM 1093 N N . GLN A 1 146 ? 1.286 -7.079 0.779 1.00 72.69 146 GLN A N 1
ATOM 1094 C CA . GLN A 1 146 ? 2.032 -6.515 1.900 1.00 72.69 146 GLN A CA 1
ATOM 1095 C C . GLN A 1 146 ? 2.346 -5.058 1.618 1.00 72.69 146 GLN A C 1
ATOM 1097 O O . GLN A 1 146 ? 3.473 -4.676 1.321 1.00 72.69 146 GLN A O 1
ATOM 1102 N N . ASN A 1 147 ? 1.303 -4.234 1.656 1.00 63.25 147 ASN A N 1
ATOM 1103 C CA . ASN A 1 147 ? 1.446 -2.787 1.714 1.00 63.25 147 ASN A CA 1
ATOM 1104 C C . ASN A 1 147 ? 0.156 -2.128 2.205 1.00 63.25 147 ASN A C 1
ATOM 1106 O O . ASN A 1 147 ? -0.481 -1.347 1.498 1.00 63.25 147 ASN A O 1
ATOM 1110 N N . LEU A 1 148 ? -0.264 -2.474 3.416 1.00 54.03 148 LEU A N 1
ATOM 1111 C CA . LEU A 1 148 ? -1.142 -1.579 4.145 1.00 54.03 148 LEU A CA 1
ATOM 1112 C C . LEU A 1 148 ? -0.190 -0.578 4.787 1.00 54.03 148 LEU A C 1
ATOM 1114 O O . LEU A 1 148 ? 0.685 -1.015 5.540 1.00 54.03 148 LEU A O 1
ATOM 1118 N N . GLY A 1 149 ? -0.283 0.703 4.416 1.00 58.31 149 GLY A N 1
ATOM 1119 C CA . GLY A 1 149 ? 0.583 1.763 4.938 1.00 58.31 149 GLY A CA 1
ATOM 1120 C C . GLY A 1 149 ? 0.749 1.673 6.457 1.00 58.31 149 GLY A C 1
ATOM 1121 O O . GLY A 1 149 ? 0.004 0.961 7.145 1.00 58.31 149 GLY A O 1
ATOM 1122 N N . VAL A 1 150 ? 1.755 2.356 7.002 1.00 58.94 150 VAL A N 1
ATOM 1123 C CA . VAL A 1 150 ? 2.029 2.284 8.444 1.00 58.94 150 VAL A CA 1
ATOM 1124 C C . VAL A 1 150 ? 0.704 2.436 9.230 1.00 58.94 150 VAL A C 1
ATOM 1126 O O . VAL A 1 150 ? -0.128 3.275 8.905 1.00 58.94 150 VAL A O 1
ATOM 1129 N N . GLY A 1 151 ? 0.435 1.550 10.197 1.00 72.81 151 GLY A N 1
ATOM 1130 C CA . GLY A 1 151 ? -0.747 1.636 11.074 1.00 72.81 151 GLY A CA 1
ATOM 1131 C C . GLY A 1 151 ? -1.872 0.607 10.873 1.00 72.81 151 GLY A C 1
ATOM 1132 O O . GLY A 1 151 ? -2.599 0.363 11.834 1.00 72.81 151 GLY A O 1
ATOM 1133 N N . TYR A 1 152 ? -1.992 -0.048 9.712 1.00 80.56 152 TYR A N 1
ATOM 1134 C CA . TYR A 1 152 ? -3.051 -1.052 9.458 1.00 80.56 152 TYR A CA 1
ATOM 1135 C C . TYR A 1 152 ? -2.681 -2.493 9.819 1.00 80.56 152 TYR A C 1
ATOM 1137 O O . TYR A 1 152 ? -3.560 -3.341 9.997 1.00 80.56 152 TYR A O 1
ATOM 1145 N N . ASN A 1 153 ? -1.384 -2.788 9.875 1.00 79.00 153 ASN A N 1
ATOM 1146 C CA . ASN A 1 153 ? -0.900 -4.149 10.051 1.00 79.00 153 ASN A CA 1
ATOM 1147 C C . ASN A 1 153 ? -1.103 -4.624 11.487 1.00 79.00 153 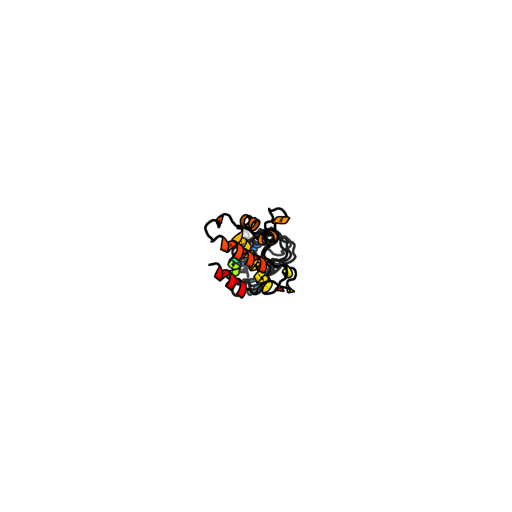ASN A C 1
ATOM 1149 O O . ASN A 1 153 ? -0.829 -3.902 12.452 1.00 79.00 153 ASN A O 1
ATOM 1153 N N . ALA A 1 154 ? -1.552 -5.869 11.611 1.00 85.62 154 ALA A N 1
ATOM 1154 C CA . ALA A 1 154 ? -1.595 -6.549 12.888 1.00 85.62 154 ALA A CA 1
ATOM 1155 C C . ALA A 1 154 ? -0.170 -6.720 13.452 1.00 85.62 154 ALA A C 1
ATOM 1157 O O . ALA A 1 154 ? 0.772 -6.867 12.669 1.00 85.62 154 ALA A O 1
ATOM 1158 N N . PRO A 1 155 ? 0.025 -6.718 14.785 1.00 85.69 155 PRO A N 1
ATOM 1159 C CA . PRO A 1 155 ? 1.360 -6.814 15.380 1.00 85.69 155 PRO A CA 1
ATOM 1160 C C . PRO A 1 155 ? 2.153 -8.055 14.952 1.00 85.69 155 PRO A C 1
ATOM 1162 O O . PRO A 1 155 ? 3.374 -7.989 14.841 1.00 85.69 155 PRO A O 1
ATOM 1165 N N . GLU A 1 156 ? 1.475 -9.174 14.691 1.00 82.06 156 GLU A N 1
ATOM 1166 C CA . GLU A 1 156 ? 2.101 -10.413 14.229 1.00 82.06 156 GLU A CA 1
ATOM 1167 C C . GLU A 1 156 ? 2.599 -10.348 12.778 1.00 82.06 156 GLU A C 1
ATOM 1169 O O . GLU A 1 156 ? 3.512 -11.087 12.425 1.00 82.06 156 GLU A O 1
ATOM 1174 N N . CYS A 1 157 ? 2.089 -9.423 11.956 1.00 76.38 157 CYS A N 1
ATOM 1175 C CA . CYS A 1 157 ? 2.516 -9.259 10.562 1.00 76.38 157 CYS A CA 1
ATOM 1176 C C . CYS A 1 157 ? 3.936 -8.686 10.416 1.00 76.38 157 CYS A C 1
ATOM 1178 O O . CYS A 1 157 ? 4.384 -8.459 9.296 1.00 76.38 157 CYS A O 1
ATOM 1180 N N . ALA A 1 158 ? 4.654 -8.452 11.521 1.00 64.00 158 ALA A N 1
ATOM 1181 C CA . ALA A 1 158 ? 6.096 -8.217 11.489 1.00 64.00 158 ALA A CA 1
ATOM 1182 C C . ALA A 1 158 ? 6.872 -9.427 10.929 1.00 64.00 158 ALA A C 1
ATOM 1184 O O . ALA A 1 158 ? 7.980 -9.259 10.425 1.00 64.00 158 ALA A O 1
ATOM 1185 N N . ASP A 1 159 ? 6.289 -10.628 10.996 1.00 61.69 159 ASP A N 1
ATOM 1186 C CA . ASP A 1 159 ? 6.755 -11.820 10.292 1.00 61.69 159 ASP A CA 1
ATOM 1187 C C . ASP A 1 159 ? 5.725 -12.202 9.207 1.00 61.69 159 ASP A C 1
ATOM 1189 O O . ASP A 1 159 ? 4.603 -12.592 9.543 1.00 61.69 159 ASP A O 1
ATOM 1193 N N . PRO A 1 160 ? 6.074 -12.133 7.906 1.00 57.41 160 PRO A N 1
ATOM 1194 C CA . PRO A 1 160 ? 5.207 -12.554 6.803 1.00 57.41 160 PRO A CA 1
ATOM 1195 C C . PRO A 1 160 ? 4.606 -13.956 6.958 1.00 57.41 160 PRO A C 1
ATOM 1197 O O . PRO A 1 160 ? 3.502 -14.213 6.483 1.00 57.41 160 PRO A O 1
ATOM 1200 N N . SER A 1 161 ? 5.321 -14.871 7.619 1.00 67.25 161 SER A N 1
ATOM 1201 C CA . SER A 1 161 ? 4.869 -16.249 7.830 1.00 67.25 161 SER A CA 1
ATOM 1202 C C . SER A 1 161 ? 3.814 -16.387 8.935 1.00 67.25 161 SER A C 1
ATOM 1204 O O . SER A 1 161 ? 3.161 -17.426 9.030 1.00 67.25 161 SER A O 1
ATOM 1206 N N . ALA A 1 162 ? 3.611 -15.337 9.736 1.00 72.19 162 ALA A N 1
ATOM 1207 C CA . ALA A 1 162 ? 2.637 -15.285 10.821 1.00 72.19 162 ALA A CA 1
ATOM 1208 C C . ALA A 1 162 ? 1.292 -14.650 10.412 1.00 72.19 162 ALA A C 1
ATOM 1210 O O . ALA A 1 162 ? 0.399 -14.520 11.251 1.00 72.19 162 ALA A O 1
ATOM 1211 N N . TYR A 1 163 ? 1.123 -14.271 9.139 1.00 76.75 163 TYR A N 1
ATOM 1212 C CA . TYR A 1 163 ? -0.134 -13.730 8.621 1.00 76.75 163 TYR A CA 1
ATOM 1213 C C . TYR A 1 163 ? -1.280 -14.742 8.733 1.00 76.75 163 TYR A C 1
ATOM 1215 O O . TYR A 1 163 ? -1.142 -15.912 8.371 1.00 76.75 163 TYR A O 1
ATOM 1223 N N . THR A 1 164 ? -2.451 -14.292 9.189 1.00 86.19 164 THR A N 1
ATOM 1224 C CA . THR A 1 164 ? -3.649 -15.138 9.302 1.00 86.19 164 THR A CA 1
ATOM 1225 C C . THR A 1 164 ? -4.926 -14.370 8.960 1.00 86.19 164 THR A C 1
ATOM 1227 O O . THR A 1 164 ? -4.939 -13.145 8.935 1.00 86.19 164 THR A O 1
ATOM 1230 N N . LEU A 1 165 ? -6.059 -15.076 8.848 1.00 85.25 165 LEU A N 1
ATOM 1231 C CA . LEU A 1 165 ? -7.391 -14.447 8.779 1.00 85.25 165 LEU A CA 1
ATOM 1232 C C . LEU A 1 165 ? -7.688 -13.519 9.976 1.00 85.25 165 LEU A C 1
ATOM 1234 O O . LEU A 1 165 ? -8.578 -12.676 9.916 1.00 85.25 165 LEU A O 1
ATOM 1238 N N . LYS A 1 166 ? -6.978 -13.676 11.102 1.00 91.75 166 LYS A N 1
ATOM 1239 C CA . LYS A 1 166 ? -7.101 -12.774 12.258 1.00 91.75 166 LYS A CA 1
ATOM 1240 C C . LYS A 1 166 ? -6.359 -11.463 12.041 1.00 91.75 166 LYS A C 1
ATOM 1242 O O . LYS A 1 166 ? -6.723 -10.465 12.663 1.00 91.75 166 LYS A O 1
ATOM 1247 N N . SER A 1 167 ? -5.352 -11.454 11.177 1.00 86.81 167 SER A N 1
ATOM 1248 C CA . SER A 1 167 ? -4.658 -10.247 10.748 1.00 86.81 167 SER A CA 1
ATOM 1249 C C . SER A 1 167 ? -5.602 -9.358 9.928 1.00 86.81 167 SER A C 1
ATOM 1251 O O . SER A 1 167 ? -5.697 -8.170 10.222 1.00 86.81 167 SER A O 1
ATOM 1253 N N . ASP A 1 168 ? -6.431 -9.947 9.053 1.00 86.50 168 ASP A N 1
ATOM 1254 C CA . ASP A 1 168 ? -7.498 -9.224 8.332 1.00 86.50 168 ASP A CA 1
ATOM 1255 C C . ASP A 1 168 ? -8.504 -8.564 9.287 1.00 86.50 168 ASP A C 1
ATOM 1257 O O . ASP A 1 168 ? -8.892 -7.411 9.103 1.00 86.50 168 ASP A O 1
ATOM 1261 N N . VAL A 1 169 ? -8.911 -9.277 10.347 1.00 94.19 169 VAL A N 1
ATOM 1262 C CA . VAL A 1 169 ? -9.835 -8.745 11.368 1.00 94.19 169 VAL A CA 1
ATOM 1263 C C . VAL A 1 169 ? -9.232 -7.538 12.088 1.00 94.19 169 VAL A C 1
ATOM 1265 O O . VAL A 1 169 ? -9.945 -6.576 12.369 1.00 94.19 169 VAL A O 1
ATOM 1268 N N . TYR A 1 170 ? -7.926 -7.561 12.363 1.00 93.69 170 TYR A N 1
ATOM 1269 C CA . TYR A 1 170 ? -7.239 -6.413 12.950 1.00 93.69 170 TYR A CA 1
ATOM 1270 C C . TYR A 1 170 ? -7.252 -5.221 12.000 1.00 93.69 170 TYR A C 1
ATOM 1272 O O . TYR A 1 170 ? -7.666 -4.137 12.405 1.00 93.69 170 TYR A O 1
ATOM 1280 N N . SER A 1 171 ? -6.859 -5.423 10.740 1.00 90.19 171 SER A N 1
ATOM 1281 C CA . SER A 1 171 ? -6.841 -4.360 9.732 1.00 90.19 171 SER A CA 1
ATOM 1282 C C . SER A 1 171 ? -8.233 -3.771 9.502 1.00 90.19 171 SER A C 1
ATOM 1284 O O . SER A 1 171 ? -8.376 -2.554 9.421 1.00 90.19 171 SER A O 1
ATOM 1286 N N . PHE A 1 172 ? -9.279 -4.600 9.516 1.00 92.38 172 PHE A N 1
ATOM 1287 C CA . PHE A 1 172 ? -10.666 -4.136 9.494 1.00 92.38 172 PHE A CA 1
ATOM 1288 C C . PHE A 1 172 ? -11.024 -3.294 10.733 1.00 92.38 172 PHE A C 1
ATOM 1290 O O . PHE A 1 172 ? -11.686 -2.265 10.618 1.00 92.38 172 PHE A O 1
ATOM 1297 N N . GLY A 1 173 ? -10.532 -3.677 11.915 1.00 95.44 173 GLY A N 1
ATOM 1298 C CA . GLY A 1 173 ? -10.626 -2.873 13.136 1.00 95.44 173 GLY A CA 1
ATOM 1299 C C . GLY A 1 173 ? -9.973 -1.494 13.018 1.00 95.44 173 GLY A C 1
ATOM 1300 O O . GLY A 1 173 ? -10.522 -0.512 13.515 1.00 95.44 173 GLY A O 1
ATOM 1301 N N . VAL A 1 174 ? -8.836 -1.402 12.325 1.00 93.56 174 VAL A N 1
ATOM 1302 C CA . VAL A 1 174 ? -8.174 -0.121 12.043 1.00 93.56 174 VAL A CA 1
ATOM 1303 C C . VAL A 1 174 ? -9.025 0.752 11.121 1.00 93.56 174 VAL A C 1
ATOM 1305 O O . VAL A 1 174 ? -9.207 1.926 11.422 1.00 93.56 174 VAL A O 1
ATOM 1308 N N . VAL A 1 175 ? -9.621 0.182 10.069 1.00 91.81 175 VAL A N 1
ATOM 1309 C CA . VAL A 1 175 ? -10.544 0.916 9.181 1.00 91.81 175 VAL A CA 1
ATOM 1310 C C . VAL A 1 175 ? -11.749 1.449 9.959 1.00 91.81 175 VAL A C 1
ATOM 1312 O O . VAL A 1 175 ? -12.148 2.597 9.791 1.00 91.81 175 VAL A O 1
ATOM 1315 N N . MET A 1 176 ? -12.315 0.649 10.864 1.00 94.25 176 MET A N 1
ATOM 1316 C CA . MET A 1 176 ? -13.398 1.116 11.731 1.00 94.25 176 MET A CA 1
ATOM 1317 C C . MET A 1 176 ? -12.953 2.270 12.650 1.00 94.25 176 MET A C 1
ATOM 1319 O O . MET A 1 176 ? -13.731 3.196 12.869 1.00 94.25 176 MET A O 1
ATOM 1323 N N . LEU A 1 177 ? -11.707 2.274 13.142 1.00 94.88 177 LEU A N 1
ATOM 1324 C CA . LEU A 1 177 ? -11.154 3.424 13.872 1.00 94.88 177 LEU A CA 1
ATOM 1325 C C . LEU A 1 177 ? -11.017 4.670 12.999 1.00 94.88 177 LEU A C 1
ATOM 1327 O O . LEU A 1 177 ? -11.287 5.765 13.488 1.00 94.88 177 LEU A O 1
ATOM 1331 N N . GLU A 1 178 ? -10.608 4.538 11.738 1.00 93.06 178 GLU A N 1
ATOM 1332 C CA . GLU A 1 178 ? -10.570 5.682 10.819 1.00 93.06 178 GLU A CA 1
ATOM 1333 C C . GLU A 1 178 ? -11.956 6.290 10.656 1.00 93.06 178 GLU A C 1
ATOM 1335 O O . GLU A 1 178 ? -12.113 7.497 10.802 1.00 93.06 178 GLU A O 1
ATOM 1340 N N . LEU A 1 179 ? -12.967 5.448 10.421 1.00 91.31 179 LEU A N 1
ATOM 1341 C CA . LEU A 1 179 ? -14.350 5.893 10.275 1.00 91.31 179 LEU A CA 1
ATOM 1342 C C . LEU A 1 179 ? -14.853 6.594 11.536 1.00 91.31 179 LEU A C 1
ATOM 1344 O O . LEU A 1 179 ? -15.516 7.616 11.430 1.00 91.31 179 LEU A O 1
ATOM 1348 N N . LEU A 1 180 ? -14.526 6.063 12.716 1.00 93.12 180 LEU A N 1
ATOM 1349 C CA . LEU A 1 180 ? -14.952 6.639 13.988 1.00 93.12 180 LEU A CA 1
ATOM 1350 C C . LEU A 1 180 ? -14.282 7.986 14.280 1.00 93.12 180 LEU A C 1
ATOM 1352 O O . LEU A 1 180 ? -14.900 8.840 14.905 1.00 93.12 180 LEU A O 1
ATOM 1356 N N . THR A 1 181 ? -13.020 8.159 13.881 1.00 93.62 181 THR A N 1
ATOM 1357 C CA . THR A 1 181 ? -12.169 9.268 14.353 1.00 93.62 181 THR A CA 1
ATOM 1358 C C . THR A 1 181 ? -11.843 10.315 13.293 1.00 93.62 181 THR A C 1
ATOM 1360 O O . THR A 1 181 ? -11.322 11.378 13.634 1.00 93.62 181 THR A O 1
ATOM 1363 N N . GLY A 1 182 ? -12.068 10.009 12.013 1.00 90.81 182 GLY A N 1
ATOM 1364 C CA . GLY A 1 182 ? -11.644 10.836 10.882 1.00 90.81 182 GLY A CA 1
ATOM 1365 C C . GLY A 1 182 ? -10.119 10.943 10.736 1.00 90.81 182 GLY A C 1
ATOM 1366 O O . GLY A 1 182 ? -9.624 11.771 9.971 1.00 90.81 182 GLY A O 1
ATOM 1367 N N . ARG A 1 183 ? -9.344 10.148 11.490 1.00 90.31 183 ARG A N 1
ATOM 1368 C CA . ARG A 1 183 ? -7.874 10.172 11.489 1.00 90.31 183 ARG A CA 1
ATOM 1369 C C . ARG A 1 183 ? -7.313 9.046 10.635 1.00 90.31 183 ARG A C 1
ATOM 1371 O O . ARG A 1 183 ? -7.839 7.940 10.640 1.00 90.31 183 ARG A O 1
ATOM 1378 N N . MET A 1 184 ? -6.182 9.312 9.990 1.00 86.50 184 MET A N 1
ATOM 1379 C CA . MET A 1 184 ? -5.402 8.287 9.296 1.00 86.50 184 MET A CA 1
ATOM 1380 C C . MET A 1 184 ? -4.747 7.300 10.289 1.00 86.50 184 MET A C 1
ATOM 1382 O O . MET A 1 184 ? -4.388 7.705 11.401 1.00 86.50 184 MET A O 1
ATOM 1386 N N . PRO A 1 185 ? -4.531 6.023 9.920 1.00 87.25 185 PRO A N 1
ATOM 1387 C CA . PRO A 1 185 ? -3.984 5.013 10.833 1.00 87.25 185 PRO A CA 1
ATOM 1388 C C . PRO A 1 185 ? -2.558 5.251 11.280 1.00 87.25 185 PRO A C 1
ATOM 1390 O O . PRO A 1 185 ? -2.172 4.810 12.372 1.00 87.25 185 PRO A O 1
ATOM 1393 N N . TYR A 1 186 ? -1.797 5.964 10.456 1.00 83.25 186 TYR A N 1
ATOM 1394 C CA . TYR A 1 186 ? -0.522 6.514 10.849 1.00 83.25 186 TYR A CA 1
ATOM 1395 C C . TYR A 1 186 ? -0.321 7.924 10.334 1.00 83.25 186 TYR A C 1
ATOM 1397 O O . TYR A 1 186 ? -0.450 8.152 9.143 1.00 83.25 186 TYR A O 1
ATOM 1405 N N . ASP A 1 187 ? 0.058 8.838 11.216 1.00 80.94 187 ASP A N 1
ATOM 1406 C CA . ASP A 1 187 ? 0.280 10.248 10.905 1.00 80.94 187 ASP A CA 1
ATOM 1407 C C . ASP A 1 187 ? 1.671 10.647 11.405 1.00 80.94 187 ASP A C 1
ATOM 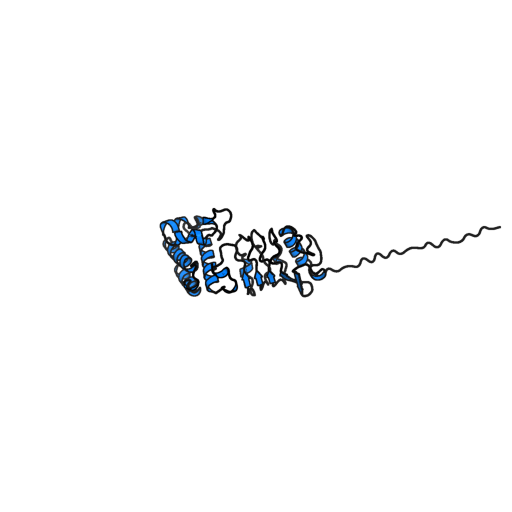1409 O O . ASP A 1 187 ? 1.903 10.730 12.612 1.00 80.94 187 ASP A O 1
ATOM 1413 N N . SER A 1 188 ? 2.620 10.859 10.491 1.00 73.50 188 SER A N 1
ATOM 1414 C CA . SER A 1 188 ? 4.001 11.213 10.845 1.00 73.50 188 SER A CA 1
ATOM 1415 C C . SER A 1 188 ? 4.142 12.619 11.424 1.00 73.50 188 SER A C 1
ATOM 1417 O O . SER A 1 188 ? 5.113 12.868 12.143 1.00 73.50 188 SER A O 1
ATOM 1419 N N . ASP A 1 189 ? 3.191 13.511 11.139 1.00 80.62 189 ASP A N 1
ATOM 1420 C CA . ASP A 1 189 ? 3.229 14.912 11.564 1.00 80.62 189 ASP A CA 1
ATOM 1421 C C . ASP A 1 189 ? 2.788 15.067 13.028 1.00 80.62 189 ASP A C 1
ATOM 1423 O O . ASP A 1 189 ? 3.047 16.086 13.676 1.00 80.62 189 ASP A O 1
ATOM 1427 N N . ARG A 1 190 ? 2.170 14.023 13.593 1.00 83.56 190 ARG A N 1
ATOM 1428 C CA . ARG A 1 190 ? 1.796 13.954 15.006 1.00 83.56 190 ARG A CA 1
ATOM 1429 C C . ARG A 1 190 ? 2.969 13.622 15.933 1.00 83.56 190 ARG A C 1
ATOM 1431 O O . ARG A 1 190 ? 3.948 12.982 15.532 1.00 83.56 190 ARG A O 1
ATOM 1438 N N . PRO A 1 191 ? 2.863 13.976 17.232 1.00 87.75 191 PRO A N 1
ATOM 1439 C CA . PRO A 1 191 ? 3.807 13.522 18.247 1.00 87.75 191 PRO A CA 1
ATOM 1440 C C . PRO A 1 191 ? 3.932 12.001 18.231 1.00 87.75 191 PRO A C 1
ATOM 1442 O O . PRO A 1 191 ? 2.924 11.314 18.102 1.00 87.75 191 PRO A O 1
ATOM 1445 N N . LYS A 1 192 ? 5.142 11.462 18.452 1.00 73.50 192 LYS A N 1
ATOM 1446 C CA . LYS A 1 192 ? 5.424 10.012 18.376 1.00 73.50 192 LYS A CA 1
ATOM 1447 C C . LYS A 1 192 ? 4.335 9.146 19.005 1.00 73.50 192 LYS A C 1
ATOM 1449 O O . LYS A 1 192 ? 3.899 8.188 18.378 1.00 73.50 192 LYS A O 1
ATOM 1454 N N . ALA A 1 193 ? 3.887 9.487 20.216 1.00 77.38 193 ALA A N 1
ATOM 1455 C CA . ALA A 1 193 ? 2.842 8.772 20.957 1.00 77.38 193 ALA A CA 1
ATOM 1456 C C . ALA A 1 193 ? 1.520 8.610 20.179 1.00 77.38 193 ALA A C 1
ATOM 1458 O O . ALA A 1 193 ? 0.872 7.574 20.303 1.00 77.38 193 ALA A O 1
ATOM 1459 N N . GLU A 1 194 ? 1.178 9.592 19.349 1.00 86.88 194 GLU A N 1
ATOM 1460 C CA . GLU A 1 194 ? -0.059 9.690 18.573 1.00 86.88 194 GLU A CA 1
ATOM 1461 C C . GLU A 1 194 ? 0.086 9.278 17.110 1.00 86.88 194 GLU A C 1
ATOM 1463 O O . GLU A 1 194 ? -0.913 9.216 16.403 1.00 86.88 194 GLU A O 1
ATOM 1468 N N . GLN A 1 195 ? 1.306 8.984 16.653 1.00 81.69 195 GLN A N 1
ATOM 1469 C CA . GLN A 1 195 ? 1.528 8.635 15.252 1.00 81.69 195 GLN A CA 1
ATOM 1470 C C . GLN A 1 195 ? 0.779 7.371 14.850 1.00 81.69 195 GLN A C 1
ATOM 1472 O O . GLN A 1 195 ? 0.388 7.279 13.70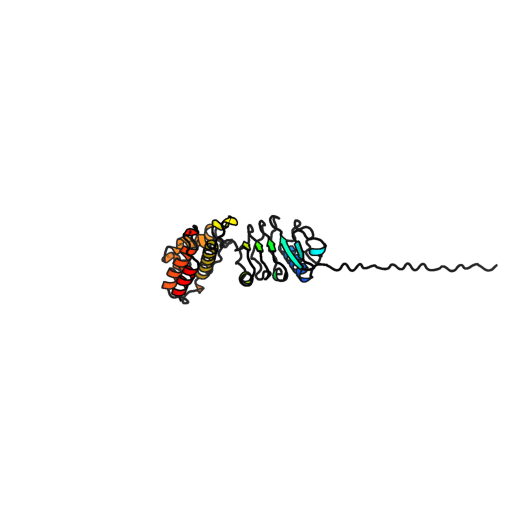8 1.00 81.69 195 GLN A O 1
ATOM 1477 N N . SER A 1 196 ? 0.556 6.406 15.751 1.00 87.06 196 SER A N 1
ATOM 1478 C CA . SER A 1 196 ? -0.271 5.222 15.472 1.00 87.06 196 SER A CA 1
ATOM 1479 C C . SER A 1 196 ? -1.672 5.415 16.037 1.00 87.06 196 SER A C 1
ATOM 1481 O O . SER A 1 196 ? -1.835 5.517 17.258 1.00 87.06 196 SER A O 1
ATOM 1483 N N . LEU A 1 197 ? -2.677 5.373 15.159 1.00 92.94 197 LEU A N 1
ATOM 1484 C CA . LEU A 1 197 ? -4.083 5.535 15.525 1.00 92.94 197 LEU A CA 1
ATOM 1485 C C . LEU A 1 197 ? -4.521 4.497 16.555 1.00 92.94 197 LEU A C 1
ATOM 1487 O O . LEU A 1 197 ? -5.074 4.860 17.588 1.00 92.94 197 LEU A O 1
ATOM 1491 N N . VAL A 1 198 ? -4.205 3.217 16.331 1.00 93.31 198 VAL A N 1
ATOM 1492 C CA . VAL A 1 198 ? -4.546 2.139 17.275 1.00 93.31 198 VAL A CA 1
ATOM 1493 C C . VAL A 1 198 ? -3.906 2.382 18.638 1.00 93.31 198 VAL A C 1
ATOM 1495 O O . VAL A 1 198 ? -4.561 2.204 19.664 1.00 93.31 198 VAL A O 1
ATOM 1498 N N . ARG A 1 199 ? -2.634 2.799 18.676 1.00 90.06 199 ARG A N 1
ATOM 1499 C CA . ARG A 1 199 ? -1.925 3.038 19.940 1.00 90.06 199 ARG A CA 1
ATOM 1500 C C . ARG A 1 199 ? -2.527 4.201 20.723 1.00 90.06 199 ARG A C 1
ATOM 1502 O O . ARG A 1 199 ? -2.645 4.103 21.941 1.00 90.06 199 ARG A O 1
ATOM 1509 N N . TRP A 1 200 ? -2.901 5.266 20.025 1.00 93.31 200 TRP A N 1
ATOM 1510 C CA . TRP A 1 200 ? -3.552 6.431 20.612 1.00 93.31 200 TRP A CA 1
ATOM 1511 C C . TRP A 1 200 ? -4.995 6.144 21.053 1.00 93.31 200 TRP A C 1
ATOM 1513 O O . TRP A 1 200 ? -5.395 6.571 22.134 1.00 93.31 200 TRP A O 1
ATOM 1523 N N . ALA A 1 201 ? -5.757 5.383 20.262 1.00 94.88 201 ALA A N 1
ATOM 1524 C CA . ALA A 1 201 ? -7.167 5.090 20.514 1.00 94.88 201 ALA A CA 1
ATOM 1525 C C . ALA A 1 201 ? -7.379 4.005 21.581 1.00 94.88 201 ALA A C 1
ATOM 1527 O O . ALA A 1 201 ? -8.335 4.078 22.345 1.00 94.88 201 ALA A O 1
ATOM 1528 N N . LYS A 1 202 ? -6.484 3.011 21.693 1.00 92.19 202 LYS A N 1
ATOM 1529 C CA . LYS A 1 202 ? -6.610 1.893 22.652 1.00 92.19 202 LYS A CA 1
ATOM 1530 C C . LYS A 1 202 ? -6.962 2.288 24.095 1.00 92.19 202 LYS A C 1
ATOM 1532 O O . LYS A 1 202 ? -7.810 1.611 24.673 1.00 92.19 202 LYS A O 1
ATOM 1537 N N . PRO A 1 203 ? -6.321 3.297 24.719 1.00 91.31 203 PRO A N 1
ATOM 1538 C CA . PRO A 1 203 ? -6.708 3.724 26.062 1.00 91.31 203 PRO A CA 1
ATOM 1539 C C . PRO A 1 203 ? -8.098 4.376 26.106 1.00 91.31 203 PRO A C 1
ATOM 1541 O O . PRO A 1 203 ? -8.779 4.223 27.113 1.00 91.31 203 PRO A O 1
ATOM 1544 N N . LYS A 1 204 ? -8.524 5.042 25.025 1.00 93.62 204 LYS A N 1
ATOM 1545 C CA . LYS A 1 204 ? -9.804 5.760 24.919 1.00 93.62 204 LYS A CA 1
ATOM 1546 C C . LYS A 1 204 ? -10.995 4.842 24.645 1.00 93.62 204 LYS A C 1
ATOM 1548 O O . LYS A 1 204 ? -12.077 5.064 25.158 1.00 93.62 204 LYS A O 1
ATOM 1553 N N . LEU A 1 205 ? -10.780 3.738 23.929 1.00 91.94 205 LEU A N 1
ATOM 1554 C CA . LEU A 1 205 ? -11.813 2.724 23.660 1.00 91.94 205 LEU A CA 1
ATOM 1555 C C . LEU A 1 205 ? -12.374 2.038 24.921 1.00 91.94 205 LEU A C 1
ATOM 1557 O O . LEU A 1 205 ? -13.321 1.269 24.820 1.00 91.94 205 LEU A O 1
ATOM 1561 N N . LYS A 1 206 ? -11.759 2.240 26.091 1.00 85.62 206 LYS A N 1
ATOM 1562 C CA . LYS A 1 206 ? -12.152 1.590 27.351 1.00 85.62 206 LYS A CA 1
ATOM 1563 C C . LYS A 1 206 ? -12.943 2.496 28.287 1.00 85.62 206 LYS A C 1
ATOM 1565 O O . LYS A 1 206 ? -13.419 2.012 29.310 1.00 85.62 206 LYS A O 1
ATOM 1570 N N . ASP A 1 207 ? -13.021 3.783 27.982 1.00 86.19 207 ASP A N 1
ATOM 1571 C CA . ASP A 1 207 ? -13.575 4.793 28.869 1.00 86.19 207 ASP A CA 1
ATOM 1572 C C . ASP A 1 207 ? -14.513 5.712 28.080 1.00 86.19 207 ASP A C 1
ATOM 1574 O O . ASP A 1 207 ? -14.159 6.226 27.025 1.00 86.19 207 ASP A O 1
ATOM 1578 N N . MET A 1 208 ? -15.740 5.875 28.575 1.00 79.88 208 MET A N 1
ATOM 1579 C CA . MET A 1 208 ? -16.817 6.519 27.818 1.00 79.88 208 MET A CA 1
ATOM 1580 C C . MET A 1 208 ? -16.570 8.017 27.597 1.00 79.88 208 MET A C 1
ATOM 1582 O O . MET A 1 208 ? -16.856 8.519 26.515 1.00 79.88 208 MET A O 1
ATOM 1586 N N . GLU A 1 209 ? -16.008 8.717 28.585 1.00 83.12 209 GLU A N 1
ATOM 1587 C CA . GLU A 1 209 ? -15.723 10.154 28.488 1.00 83.12 209 GLU A CA 1
ATOM 1588 C C . GLU A 1 209 ? -14.639 10.411 27.434 1.00 83.12 209 GLU A C 1
ATOM 1590 O O . GLU A 1 209 ? -14.798 11.234 26.535 1.00 83.12 209 GLU A O 1
ATOM 1595 N N . THR A 1 210 ? -13.563 9.625 27.468 1.00 88.25 210 THR A N 1
ATOM 1596 C CA . THR A 1 210 ? -12.478 9.740 26.486 1.00 88.25 210 THR A CA 1
ATOM 1597 C C . THR A 1 210 ? -12.818 9.167 25.109 1.00 88.25 210 THR A C 1
ATOM 1599 O O . THR A 1 210 ? -12.163 9.538 24.129 1.00 88.25 210 THR A O 1
ATOM 1602 N N . LEU A 1 211 ? -13.821 8.286 25.014 1.00 89.62 211 LEU A N 1
ATOM 1603 C CA . LEU A 1 211 ? -14.363 7.797 23.749 1.00 89.62 211 LEU A CA 1
ATOM 1604 C C . LEU A 1 211 ? -15.063 8.920 22.978 1.00 89.62 211 LEU A C 1
ATOM 1606 O O . LEU A 1 211 ? -14.830 9.058 21.781 1.00 89.62 211 LEU A O 1
ATOM 1610 N N . GLU A 1 212 ? -15.869 9.750 23.641 1.00 86.81 212 GLU A N 1
ATOM 1611 C CA . GLU A 1 212 ? -16.543 10.878 22.983 1.00 86.81 212 GLU A CA 1
ATOM 1612 C C . GLU A 1 212 ? -15.541 11.887 22.400 1.00 86.81 212 GLU A C 1
ATOM 1614 O O . GLU A 1 212 ? -15.737 12.383 21.293 1.00 86.81 212 GLU A O 1
ATOM 1619 N N . GLU A 1 213 ? -14.411 12.120 23.077 1.00 89.12 213 GLU A N 1
ATOM 1620 C CA . GLU A 1 213 ? -13.348 13.018 22.598 1.00 89.12 213 GLU A CA 1
ATOM 1621 C C . GLU A 1 213 ? -12.682 12.570 21.288 1.00 89.12 213 GLU A C 1
ATOM 1623 O O . GLU A 1 213 ? -12.062 13.385 20.599 1.00 89.12 213 GLU A O 1
ATOM 1628 N N . MET A 1 214 ? -12.707 11.268 20.983 1.00 92.00 214 MET A N 1
ATOM 1629 C CA . MET A 1 214 ? -12.065 10.731 19.781 1.00 92.00 214 MET A CA 1
ATOM 1630 C C . MET A 1 214 ? -13.004 10.628 18.583 1.00 92.00 214 MET A C 1
ATOM 1632 O O . MET A 1 214 ? -12.499 10.407 17.483 1.00 92.00 214 MET A O 1
ATOM 1636 N N . VAL A 1 215 ? -14.318 10.781 18.771 1.00 92.31 215 VAL A N 1
ATOM 1637 C CA . VAL A 1 215 ? -15.285 10.710 17.670 1.00 92.31 215 VAL A CA 1
ATOM 1638 C C . VAL A 1 215 ? -15.086 11.893 16.727 1.00 92.31 215 VAL A C 1
ATOM 1640 O O . VAL A 1 215 ? -14.945 13.034 17.168 1.00 92.31 215 VAL A O 1
ATOM 1643 N N . ASP A 1 216 ? -15.081 11.627 15.421 1.00 92.62 216 ASP A N 1
ATOM 1644 C CA . ASP A 1 216 ? -15.019 12.664 14.395 1.00 92.62 216 ASP A CA 1
ATOM 1645 C C . ASP A 1 216 ? -16.190 13.651 14.578 1.00 92.62 216 ASP A C 1
ATOM 1647 O O . ASP A 1 216 ? -17.355 13.245 14.487 1.00 92.62 216 ASP A O 1
ATOM 1651 N N . PRO A 1 217 ? -15.927 14.955 14.791 1.00 89.75 217 PRO A N 1
ATOM 1652 C CA . PRO A 1 217 ? -16.979 15.962 14.889 1.00 89.75 217 PRO A CA 1
ATOM 1653 C C . PRO A 1 217 ? -17.915 15.996 13.672 1.00 89.75 217 PRO A C 1
ATOM 1655 O O . PRO A 1 217 ? -19.072 16.394 13.810 1.00 89.75 217 PRO A O 1
ATOM 1658 N N . GLY A 1 218 ? -17.452 15.560 12.494 1.00 88.62 218 GLY A N 1
ATOM 1659 C CA . GLY A 1 218 ? -18.256 15.421 11.279 1.00 88.62 218 GLY A CA 1
ATOM 1660 C C . GLY A 1 218 ? -19.356 14.356 11.363 1.00 88.62 218 GLY A C 1
ATOM 1661 O O . GLY A 1 218 ? -20.285 14.383 10.559 1.00 88.62 218 GLY A O 1
ATOM 1662 N N . LEU A 1 219 ? -19.296 13.456 12.350 1.00 85.44 219 LEU A N 1
ATOM 1663 C CA . LEU A 1 219 ? -20.331 12.457 12.618 1.00 85.44 219 LEU A CA 1
ATOM 1664 C C . LEU A 1 219 ? -21.456 12.977 13.526 1.00 85.44 219 LEU A C 1
ATOM 1666 O O . LEU A 1 219 ? -22.471 12.294 13.683 1.00 85.44 219 LEU A O 1
ATOM 1670 N N . CYS A 1 220 ? -21.314 14.167 14.124 1.00 80.81 220 CYS A N 1
ATOM 1671 C CA . CYS A 1 220 ? -22.310 14.731 15.037 1.00 80.81 220 CYS A CA 1
ATOM 1672 C C . CYS A 1 220 ? -23.721 14.737 14.421 1.00 80.81 220 CYS A C 1
ATOM 1674 O O . CYS A 1 220 ? -23.961 15.346 13.380 1.00 80.81 220 CYS A O 1
ATOM 1676 N N . GLY A 1 221 ? -24.675 14.090 15.098 1.00 80.25 221 GLY A N 1
ATOM 1677 C CA . GLY A 1 221 ? -26.076 14.022 14.664 1.00 80.25 221 GLY A CA 1
ATOM 1678 C C . GLY A 1 221 ? -26.376 12.985 13.573 1.00 80.25 221 GLY A C 1
ATOM 1679 O O . GLY A 1 221 ? -27.524 12.897 13.145 1.00 80.25 221 GLY A O 1
ATOM 1680 N N . LEU A 1 222 ? -25.386 12.194 13.140 1.00 83.56 222 LEU A N 1
ATOM 1681 C CA . LEU A 1 222 ? -25.553 11.123 12.145 1.00 83.56 222 LEU A CA 1
ATOM 1682 C C . LEU A 1 222 ? -25.719 9.726 12.763 1.00 83.56 222 LEU A C 1
ATOM 1684 O O . LEU A 1 222 ? -25.958 8.764 12.037 1.00 83.56 222 LEU A O 1
ATOM 1688 N N . TYR A 1 223 ? -25.602 9.603 14.085 1.00 82.06 223 TYR A N 1
ATOM 1689 C CA . TYR A 1 223 ? -25.681 8.335 14.809 1.00 82.06 223 TYR A CA 1
ATOM 1690 C C . TYR A 1 223 ? -26.486 8.477 16.108 1.00 82.06 223 TYR A C 1
ATOM 1692 O O . TYR A 1 223 ? -26.589 9.566 16.677 1.00 82.06 223 TYR A O 1
ATOM 1700 N N . ALA A 1 224 ? -27.033 7.362 16.601 1.00 83.12 224 ALA A N 1
ATOM 1701 C CA . ALA A 1 224 ? -27.607 7.295 17.943 1.00 83.12 224 ALA A CA 1
ATOM 1702 C C . ALA A 1 224 ? -26.477 7.190 18.989 1.00 83.12 224 ALA A C 1
ATOM 1704 O O . ALA A 1 224 ? -25.569 6.380 18.778 1.00 83.12 224 ALA A O 1
ATOM 1705 N N . PRO A 1 225 ? -26.491 7.956 20.098 1.00 75.00 225 PRO A N 1
ATOM 1706 C CA . PRO A 1 225 ? -25.395 7.984 21.075 1.00 75.00 225 PRO A CA 1
ATOM 1707 C C . PRO A 1 225 ? -24.949 6.601 21.576 1.00 75.00 225 PRO A C 1
ATOM 1709 O O . PRO A 1 225 ? -23.758 6.349 21.736 1.00 75.00 225 PRO A O 1
ATOM 1712 N N . GLU A 1 226 ? -25.887 5.666 21.739 1.00 81.00 226 GLU A N 1
ATOM 1713 C CA . GLU A 1 226 ? -25.628 4.293 22.191 1.00 81.00 226 GLU A CA 1
ATOM 1714 C C . GLU A 1 226 ? -24.881 3.443 21.148 1.00 81.00 226 GLU A C 1
ATOM 1716 O O . GLU A 1 226 ? -24.275 2.426 21.479 1.00 81.00 226 GLU A O 1
ATOM 1721 N N . SER A 1 227 ? -24.909 3.851 19.877 1.00 87.19 227 SER A N 1
ATOM 1722 C CA . SER A 1 227 ? -24.242 3.133 18.786 1.00 87.19 227 SER A CA 1
ATOM 1723 C C . SER A 1 227 ? -22.728 3.321 18.816 1.00 87.19 227 SER A C 1
ATOM 1725 O O . SER A 1 227 ? -22.006 2.438 18.363 1.00 87.19 227 SER A O 1
ATOM 1727 N N . VAL A 1 228 ? -22.230 4.433 19.370 1.00 89.38 228 VAL A N 1
ATOM 1728 C CA . VAL A 1 228 ? -20.786 4.721 19.427 1.00 89.38 228 VAL A CA 1
ATOM 1729 C C . VAL A 1 228 ? -20.078 3.773 20.376 1.00 89.38 228 VAL A C 1
ATOM 1731 O O . VAL A 1 228 ? -19.060 3.198 20.001 1.00 89.38 228 VAL A O 1
ATOM 1734 N N . SER A 1 229 ? -20.613 3.579 21.584 1.00 90.25 229 SER A N 1
ATOM 1735 C CA . SER A 1 229 ? -20.016 2.669 22.568 1.00 90.25 229 SER A CA 1
ATOM 1736 C C . SER A 1 229 ? -20.014 1.232 22.053 1.00 90.25 229 SER A C 1
ATOM 1738 O O . SER A 1 229 ? -18.979 0.574 22.077 1.00 90.25 229 SER A O 1
ATOM 1740 N N . ALA A 1 230 ? -21.124 0.779 21.471 1.00 92.25 230 ALA A N 1
ATOM 1741 C CA . ALA A 1 230 ? -21.208 -0.556 20.891 1.00 92.25 230 ALA A CA 1
ATOM 1742 C C . ALA A 1 230 ? -20.276 -0.736 19.674 1.00 92.25 230 ALA A C 1
ATOM 1744 O O . ALA A 1 230 ? -19.652 -1.788 19.517 1.00 92.25 230 ALA A O 1
ATOM 1745 N N . PHE A 1 231 ? -20.128 0.286 18.825 1.00 93.94 231 PHE A N 1
ATOM 1746 C CA . PHE A 1 231 ? -19.161 0.272 17.725 1.00 93.94 231 PHE A CA 1
ATOM 1747 C C . PHE A 1 231 ? -17.716 0.230 18.246 1.00 93.94 231 PHE A C 1
ATOM 1749 O O . PHE A 1 231 ? -16.903 -0.563 17.767 1.00 93.94 231 PHE A O 1
ATOM 1756 N N . ALA A 1 232 ? -17.407 1.024 19.273 1.00 94.12 232 ALA A N 1
ATOM 1757 C CA . ALA A 1 232 ? -16.104 1.053 19.929 1.00 94.12 232 ALA A CA 1
ATOM 1758 C C . ALA A 1 232 ? -15.749 -0.286 20.595 1.00 94.12 232 ALA A C 1
ATOM 1760 O O . ALA A 1 232 ? -14.600 -0.721 20.506 1.00 94.12 232 ALA A O 1
ATOM 1761 N N . ASP A 1 233 ? -16.723 -0.985 21.180 1.00 94.25 233 ASP A N 1
ATOM 1762 C CA . ASP A 1 233 ? -16.532 -2.328 21.732 1.00 94.25 233 ASP A CA 1
ATOM 1763 C C . ASP A 1 233 ? -16.126 -3.327 20.641 1.00 94.25 233 ASP A C 1
ATOM 1765 O O . ASP A 1 233 ? -15.159 -4.077 20.803 1.00 94.25 233 ASP A O 1
ATOM 1769 N N . ILE A 1 234 ? -16.807 -3.307 19.489 1.00 96.25 234 ILE A N 1
ATOM 1770 C CA . ILE A 1 234 ? -16.460 -4.160 18.340 1.00 96.25 234 ILE A CA 1
ATOM 1771 C C . ILE A 1 234 ? -15.032 -3.858 17.872 1.00 96.25 234 ILE A C 1
ATOM 1773 O O . ILE A 1 234 ? -14.223 -4.777 17.698 1.00 96.25 234 ILE A O 1
ATOM 1777 N N . VAL A 1 235 ? -14.710 -2.574 17.707 1.00 96.88 235 VAL A N 1
ATOM 1778 C CA . VAL A 1 235 ? -13.373 -2.100 17.335 1.00 96.88 235 VAL A CA 1
ATOM 1779 C C . VAL A 1 235 ? -12.316 -2.608 18.312 1.00 96.88 235 VAL A C 1
ATOM 1781 O O . VAL A 1 235 ? -11.318 -3.186 17.881 1.00 96.88 235 VAL A O 1
ATOM 1784 N N . SER A 1 236 ? -12.547 -2.440 19.616 1.00 96.00 236 SER A N 1
ATOM 1785 C CA . SER A 1 236 ? -11.620 -2.788 20.698 1.00 96.00 236 SER A CA 1
ATOM 1786 C C . SER A 1 236 ? -11.190 -4.254 20.644 1.00 96.00 236 SER A C 1
ATOM 1788 O O . SER A 1 236 ? -10.003 -4.564 20.789 1.00 96.00 236 SER A O 1
ATOM 1790 N N . ILE A 1 237 ? -12.129 -5.159 20.351 1.00 96.12 237 ILE A N 1
ATOM 1791 C CA . ILE A 1 237 ? -11.845 -6.594 20.250 1.00 96.12 237 ILE A CA 1
ATOM 1792 C C . ILE A 1 237 ? -11.143 -6.926 18.917 1.00 96.12 237 ILE A C 1
ATOM 1794 O O . ILE A 1 237 ? -10.259 -7.786 18.886 1.00 96.12 237 ILE A O 1
ATOM 1798 N N . CYS A 1 238 ? -11.470 -6.231 17.821 1.00 97.25 238 CYS A N 1
ATOM 1799 C CA . CYS A 1 238 ? -10.805 -6.423 16.525 1.00 97.25 238 CYS A CA 1
ATOM 1800 C C . CYS A 1 238 ? -9.322 -6.021 16.568 1.00 97.25 238 CYS A C 1
ATOM 1802 O O . CYS A 1 238 ? -8.475 -6.758 16.067 1.00 97.25 238 CYS A O 1
ATOM 1804 N N . VAL A 1 239 ? -8.986 -4.906 17.227 1.00 96.00 239 VAL A N 1
ATOM 1805 C CA . VAL A 1 239 ? -7.610 -4.364 17.296 1.00 96.00 239 VAL A CA 1
ATOM 1806 C C . VAL A 1 239 ? -6.775 -4.919 18.463 1.00 96.00 239 VAL A C 1
ATOM 1808 O O . VAL A 1 239 ? -5.783 -4.320 18.910 1.00 96.00 239 VAL A O 1
ATOM 1811 N N . MET A 1 240 ? -7.154 -6.078 19.006 1.00 94.81 240 MET A N 1
ATOM 1812 C CA . MET A 1 240 ? -6.359 -6.737 20.041 1.00 94.81 240 MET A CA 1
ATOM 1813 C C . MET A 1 240 ? -5.020 -7.231 19.506 1.00 94.81 240 MET A C 1
ATOM 1815 O O . MET A 1 240 ? -4.915 -7.702 18.379 1.00 94.81 240 MET A O 1
ATOM 1819 N N . SER A 1 241 ? -3.979 -7.138 20.334 1.00 91.81 241 SER A N 1
ATOM 1820 C CA . SER A 1 241 ? -2.637 -7.558 19.920 1.00 91.81 241 SER A CA 1
ATOM 1821 C C . SER A 1 241 ? -2.564 -9.069 19.701 1.00 91.81 241 SER A C 1
ATOM 1823 O O . SER A 1 241 ? -1.993 -9.498 18.711 1.00 91.81 241 SER A O 1
ATOM 1825 N N . GLU A 1 242 ? -3.221 -9.852 20.557 1.00 93.12 242 GLU A N 1
ATOM 1826 C CA . GLU A 1 242 ? -3.268 -11.313 20.463 1.00 93.12 242 GLU A CA 1
ATOM 1827 C C . GLU A 1 242 ? -4.276 -11.781 19.392 1.00 93.12 242 GLU A C 1
ATOM 1829 O O . GLU A 1 242 ? -5.481 -11.553 19.559 1.00 93.12 242 GLU A O 1
ATOM 1834 N N . PRO A 1 243 ? -3.845 -12.486 18.325 1.00 93.44 243 PRO A N 1
ATOM 1835 C CA . PRO A 1 243 ? -4.735 -12.921 17.242 1.00 93.44 243 PRO A CA 1
ATOM 1836 C C . PRO A 1 243 ? -5.864 -13.846 17.711 1.00 93.44 243 PRO A C 1
ATOM 1838 O O . PRO A 1 243 ? -6.988 -13.766 17.213 1.00 93.44 243 PRO A O 1
ATOM 1841 N N . GLY A 1 244 ? -5.583 -14.704 18.698 1.00 93.88 244 GLY A N 1
ATOM 1842 C CA . GLY A 1 244 ? -6.545 -15.672 19.235 1.00 93.88 244 GLY A CA 1
ATOM 1843 C C . GLY A 1 244 ? -7.723 -15.040 19.980 1.00 93.88 244 GLY A C 1
ATOM 1844 O O . GLY A 1 244 ? -8.768 -15.672 20.109 1.00 93.88 244 GLY A O 1
ATOM 1845 N N . LEU A 1 245 ? -7.576 -13.794 20.438 1.00 95.88 245 LEU A N 1
ATOM 1846 C CA . LEU A 1 245 ? -8.639 -13.072 21.133 1.00 95.88 245 LEU A CA 1
ATOM 1847 C C . LEU A 1 245 ? -9.551 -12.295 20.170 1.00 95.88 245 LEU A C 1
ATOM 1849 O O . LEU A 1 245 ? -10.660 -11.915 20.543 1.00 95.88 245 LEU A O 1
ATOM 1853 N N . ARG A 1 246 ? -9.113 -12.061 18.928 1.00 97.25 246 ARG A N 1
ATOM 1854 C CA . ARG A 1 246 ? -9.931 -11.382 17.916 1.00 97.25 246 ARG A CA 1
ATOM 1855 C C . ARG A 1 246 ? -11.080 -12.301 17.481 1.00 97.25 246 ARG A C 1
ATOM 1857 O O . ARG A 1 246 ? -10.865 -13.506 17.300 1.00 97.25 246 ARG A O 1
ATOM 1864 N N . PRO A 1 247 ? -12.297 -11.784 17.251 1.00 96.81 247 PRO A N 1
ATOM 1865 C CA . PRO A 1 247 ? -13.433 -12.591 16.818 1.00 96.81 247 PRO A CA 1
ATOM 1866 C C . PRO A 1 247 ? -13.227 -13.110 15.385 1.00 96.81 247 PRO A C 1
ATOM 1868 O O . PRO A 1 247 ? -12.322 -12.673 14.671 1.00 96.81 247 PRO A O 1
ATOM 1871 N N . PRO A 1 248 ? -13.992 -14.108 14.925 1.00 96.06 248 PRO A N 1
ATOM 1872 C CA . PRO A 1 248 ? -14.105 -14.369 13.492 1.00 96.06 248 PRO A CA 1
ATOM 1873 C C . PRO A 1 248 ? -14.849 -13.209 12.811 1.00 96.06 248 PRO A C 1
ATOM 1875 O O . PRO A 1 248 ? -15.747 -12.612 13.408 1.00 96.06 248 PRO A O 1
ATOM 1878 N N . VAL A 1 249 ? -14.512 -12.911 11.552 1.00 93.44 249 VAL A N 1
ATOM 1879 C CA . VAL A 1 249 ? -15.111 -11.784 10.810 1.00 93.44 249 VAL A CA 1
ATOM 1880 C C . VAL A 1 249 ? -16.638 -11.891 10.703 1.00 93.44 249 VAL A C 1
ATOM 1882 O O . VAL A 1 249 ? -17.332 -10.883 10.745 1.00 93.44 249 VAL A O 1
ATOM 1885 N N . SER A 1 250 ? -17.185 -13.111 10.669 1.00 94.12 250 SER A N 1
ATOM 1886 C CA . SER A 1 250 ? -18.631 -13.361 10.696 1.00 94.12 250 SER A CA 1
ATOM 1887 C C . SER A 1 250 ? -19.313 -12.739 11.916 1.00 94.12 250 SER A C 1
ATOM 1889 O O . SER A 1 250 ? -20.371 -12.130 11.780 1.00 94.12 250 SER A O 1
ATOM 1891 N N . ASN A 1 251 ? -18.688 -12.840 13.092 1.00 96.19 251 ASN A N 1
ATOM 1892 C CA . ASN A 1 251 ? -19.230 -12.288 14.331 1.00 96.19 251 ASN A CA 1
ATOM 1893 C C . ASN A 1 251 ? -19.110 -10.763 14.351 1.00 96.19 251 ASN A C 1
ATOM 1895 O O . ASN A 1 251 ? -19.992 -10.098 14.882 1.00 96.19 251 ASN A O 1
ATOM 1899 N N . VAL A 1 252 ? -18.049 -10.210 13.749 1.00 96.31 252 VAL A N 1
ATOM 1900 C CA . VAL A 1 252 ? -17.897 -8.757 13.572 1.00 96.31 252 VAL A CA 1
ATOM 1901 C C . VAL A 1 252 ? -19.037 -8.219 12.711 1.00 96.31 252 VAL A C 1
ATOM 1903 O O . VAL A 1 252 ? -19.731 -7.294 13.117 1.00 96.31 252 VAL A O 1
ATOM 1906 N N . VAL A 1 253 ? -19.287 -8.844 11.558 1.00 93.62 253 VAL A N 1
ATOM 1907 C CA . VAL A 1 253 ? -20.374 -8.455 10.647 1.00 93.62 253 VAL A CA 1
ATOM 1908 C C . VAL A 1 253 ? -21.740 -8.580 11.322 1.00 93.62 253 VAL A C 1
ATOM 1910 O O . VAL A 1 253 ? -22.585 -7.704 11.158 1.00 93.62 253 VAL A O 1
ATOM 1913 N N . GLU A 1 254 ? -21.980 -9.649 12.081 1.00 94.38 254 GLU A N 1
ATOM 1914 C CA . GLU A 1 254 ? -23.237 -9.818 12.813 1.00 94.38 254 GLU A CA 1
ATOM 1915 C C . GLU A 1 254 ? -23.426 -8.751 13.898 1.00 94.38 254 GLU A C 1
ATOM 1917 O O . GLU A 1 254 ? -24.524 -8.217 14.033 1.00 94.38 254 GLU A O 1
ATOM 1922 N N . ALA A 1 255 ? -22.368 -8.410 14.637 1.00 94.19 255 ALA A N 1
ATOM 1923 C CA . ALA A 1 255 ? -22.416 -7.359 15.647 1.00 94.19 255 ALA A CA 1
ATOM 1924 C C . ALA A 1 255 ? -22.695 -5.986 15.017 1.00 94.19 255 ALA A C 1
ATOM 1926 O O . ALA A 1 255 ? -23.585 -5.280 15.482 1.00 94.19 255 ALA A O 1
ATOM 1927 N N . LEU A 1 256 ? -22.021 -5.651 13.912 1.00 92.50 256 LEU A N 1
ATOM 1928 C CA . LEU A 1 256 ? -22.236 -4.396 13.184 1.00 92.50 256 LEU A CA 1
ATOM 1929 C C . LEU A 1 256 ? -23.665 -4.267 12.641 1.00 92.50 256 LEU A C 1
ATOM 1931 O O . LEU A 1 256 ? -24.253 -3.193 12.709 1.00 92.50 256 LEU A O 1
ATOM 1935 N N . LYS A 1 257 ? -24.264 -5.362 12.156 1.00 91.88 257 LYS A N 1
ATOM 1936 C CA . LYS A 1 257 ? -25.659 -5.370 11.681 1.00 91.88 257 LYS A CA 1
ATOM 1937 C C . LYS A 1 257 ? -26.685 -5.028 12.761 1.00 91.88 257 LYS A C 1
ATOM 1939 O O . LYS A 1 257 ? -27.801 -4.673 12.416 1.00 91.88 257 LYS A O 1
ATOM 1944 N N . ARG A 1 258 ? -26.344 -5.176 14.043 1.00 89.69 258 ARG A N 1
ATOM 1945 C CA . ARG A 1 258 ? -27.239 -4.838 15.160 1.00 89.69 258 ARG A CA 1
ATOM 1946 C C . ARG A 1 258 ? -27.199 -3.348 15.518 1.00 89.69 258 ARG A C 1
ATOM 1948 O O . ARG A 1 258 ? -27.971 -2.937 16.376 1.00 89.69 258 ARG A O 1
ATOM 1955 N N . LEU A 1 259 ? -26.300 -2.574 14.900 1.00 84.88 259 LEU A N 1
ATOM 1956 C CA . LEU A 1 259 ? -26.129 -1.135 15.134 1.00 84.88 259 LEU A CA 1
ATOM 1957 C C . LEU A 1 259 ? -26.901 -0.251 14.142 1.00 84.88 259 LEU A C 1
ATOM 1959 O O . LEU A 1 259 ? -26.922 0.963 14.325 1.00 84.88 259 LEU A O 1
ATOM 1963 N N . VAL A 1 260 ? -27.484 -0.837 13.089 1.00 75.00 260 VAL A N 1
ATOM 1964 C CA . VAL A 1 260 ? -28.181 -0.135 11.995 1.00 75.00 260 VAL A CA 1
ATOM 1965 C C . VAL A 1 260 ? -29.651 -0.511 11.906 1.00 75.00 260 VAL A C 1
ATOM 1967 O O . VAL A 1 260 ? -29.985 -1.679 12.210 1.00 75.00 260 VAL A O 1
#

Secondary structure (DSSP, 8-state):
------------------------SS-HHHHHHHHHHHHHTT--TTSTT--SS---TTTTT-TTEEEETTEEEEEE-TTS--EE---S-GGG-TT--EEE--SSEEEEPPPSS--TT-SEEE--SSEE-SPPPGGGGG-TT--EEE---TT-S-GGGGSGGG--HHHHHHHHHHHHHHHHH---SB-TTS-GGGSBHHHHHTTGGG-HHHHHTTS-GGGTTSS-HHHHHHHHHHHHHHT-SSGGGSPPHHHHHHHHHTT-

InterPro domains:
  IPR000719 Protein kinase domain [PS50011] (1-259)
  IPR001245 Serine-threonine/tyrosine-protein kinase, catalytic domain [PF07714] (147-255)
  IPR011009 Protein kinase-like domain superfamily [SSF56112] (142-256)
  IPR013210 Leucine-rich repeat-containing N-terminal, plant-type [PF08263] (28-67)
  IPR032675 Leucine-rich repeat domain superfamily [G3DSA:3.80.10.10] (29-144)
  IPR046959 Pollen receptor-like kinase 1-6/SFR4-like [PTHR48007] (19-145)

Foldseek 3Di:
DDDDDDDDDDPPDPPPPPPPPPPQFADPLQLQLQLQQCVQLVVDPLFPQGHVDDGRCDVSVTPQFDDDGRATATRAQEQRQTEGARGQSQLSRQNHAYYAHYQYAYEEAHHLHHHQAHQEDAHYNYHYQYADHPSVVNRPNHPYDHDGHPQQFAPQVVPVVSDDLLRVLQSVLLVLLCQFQVDGQADPVDDPCPRGSCSVCQVQLVDLVSLVVRGHPVCPPVADSVLSNLSSVLSNQSNDNDSVSRDRVVVSVVSNVVRD